Protein AF-A0A7S4PTJ4-F1 (afdb_monomer)

Organism: NCBI:txid311494

InterPro domains:
  IPR004045 Glutathione S-transferase, N-terminal [PF02798] (100-165)
  IPR004045 Glutathione S-transferase, N-terminal [PS50404] (88-171)
  IPR004046 Glutathione S-transferase, C-terminal [PF14497] (210-301)
  IPR010987 Glutathione S-transferase, C-terminal-like [PS50405] (174-306)
  IPR036249 Thioredoxin-like superfamily [SSF52833] (97-168)
  IPR036282 Glutathione S-transferase, C-terminal domain superfamily [SSF47616] (176-306)
  IPR040079 Glutathione transferase family [SFLDS00019] (98-290)
  IPR050213 Glutathione S-transferase superfamily [PTHR11571] (82-301)

pLDDT: mean 81.12, std 23.36, range [28.39, 98.75]

Foldseek 3Di:
DDDDDDDDDDDDDDDDDPDDPDPDDDDDDDDDDDDDDDDDDDDDLPDPPVVLVVVCVPPDAQPDDPDDDPLVVQDDAPAKEKQDEAQADPVRAGDQFCHLCVLVVLLCLLLVGDHYYRHDRVSSCCQQPNHVVVLASDHDHHDTWMDYPSDIDDDSLVNLLVSQVVSVQQAPDPPVLNVQLSVLLVLLVVLQVQQQCLLPVPPVPPDFSVVCVVVSVVSNVVCLVPVLLVSLVVQLVQCVVVPLDNTHDDRHSSLSSLLVSLLLCCQQPVPSSVVHPRVSSVVSNVVVCPDPSNVVCCPDPNNTHDNNRGSD

Sequence (312 aa):
MARRWRRGGPGEWWDGHEGADSHWGSPPLVETATVALEGAPAAQSLYPAAWIDSSAQRFGRGRAAKGQPGCRQVLRPGVWQLIYWPCWGRDGSISAGAGRAEYVRLMFEEAGVPYEEVEDAEFVRDFFWRRCDELQPAPVLAPPAVHKDGFVLSQTAAIVRYLARKFGMMPDGGVEAEARADQLVETVHEMVAEARLAYHPDHQHRRPYRDQREAAEPYIRAFERSRLPRLLGHFERLLAHAGEHFVGGSFSYADVQVFALLRVAESQFPRAYAALDIPLLRAFLNRTARRPRIAAYLASDRSRPFAGDSFM

Structure (mmCIF, N/CA/C/O backbone):
data_AF-A0A7S4PTJ4-F1
#
_entry.id   AF-A0A7S4PTJ4-F1
#
loop_
_atom_site.group_PDB
_atom_site.id
_atom_site.type_symbol
_atom_site.label_atom_id
_atom_site.label_alt_id
_atom_site.label_comp_id
_atom_site.label_asym_id
_atom_site.label_entity_id
_atom_site.label_seq_id
_atom_site.pdbx_PDB_ins_code
_atom_site.Cartn_x
_atom_site.Cartn_y
_atom_site.Cartn_z
_atom_site.occupancy
_atom_site.B_iso_or_equiv
_atom_site.auth_seq_id
_atom_site.auth_comp_id
_atom_site.auth_asym_id
_atom_site.auth_atom_id
_atom_site.pdbx_PDB_model_num
ATOM 1 N N . MET A 1 1 ? 37.669 -54.699 9.749 1.00 36.25 1 MET A N 1
ATOM 2 C CA . MET A 1 1 ? 37.726 -54.442 11.206 1.00 36.25 1 MET A CA 1
ATOM 3 C C . MET A 1 1 ? 37.012 -53.135 11.494 1.00 36.25 1 MET A C 1
ATOM 5 O O . MET A 1 1 ? 37.331 -52.131 10.877 1.00 36.25 1 MET A O 1
ATOM 9 N N . ALA A 1 2 ? 36.006 -53.179 12.363 1.00 37.19 2 ALA A N 1
ATOM 10 C CA . ALA A 1 2 ? 35.217 -52.024 12.775 1.00 37.19 2 ALA A CA 1
ATOM 11 C C . ALA A 1 2 ? 36.031 -51.020 13.608 1.00 37.19 2 ALA A C 1
ATOM 13 O O . ALA A 1 2 ? 36.920 -51.445 14.348 1.00 37.19 2 ALA A O 1
ATOM 14 N N . ARG A 1 3 ? 35.640 -49.734 13.517 1.00 28.75 3 ARG A N 1
ATOM 15 C CA . ARG A 1 3 ? 35.708 -48.612 14.494 1.00 28.75 3 ARG A CA 1
ATOM 16 C C . ARG A 1 3 ? 35.881 -47.304 13.697 1.00 28.75 3 ARG A C 1
ATOM 18 O O . ARG A 1 3 ? 36.691 -47.276 12.791 1.00 28.75 3 ARG A O 1
ATOM 25 N N . ARG A 1 4 ? 35.250 -46.163 13.969 1.00 28.39 4 ARG A N 1
ATOM 26 C CA . ARG A 1 4 ? 34.174 -45.714 14.868 1.00 28.39 4 ARG A CA 1
ATOM 27 C C . ARG A 1 4 ? 34.006 -44.230 14.490 1.00 28.39 4 ARG A C 1
ATOM 29 O O . ARG A 1 4 ? 34.980 -43.493 14.602 1.00 28.39 4 ARG A O 1
ATOM 36 N N . TRP A 1 5 ? 32.839 -43.785 14.027 1.00 30.97 5 TRP A N 1
ATOM 37 C CA . TRP A 1 5 ? 32.606 -42.355 13.778 1.00 30.97 5 TRP A CA 1
ATOM 38 C C . TRP A 1 5 ? 32.629 -41.598 15.116 1.00 30.97 5 TRP A C 1
ATOM 40 O O . TRP A 1 5 ? 31.905 -41.965 16.046 1.00 30.97 5 TRP A O 1
ATOM 50 N N . ARG A 1 6 ? 33.485 -40.576 15.244 1.00 32.28 6 ARG A N 1
ATOM 51 C CA . ARG A 1 6 ? 33.404 -39.597 16.340 1.00 32.28 6 ARG A CA 1
ATOM 52 C C . ARG A 1 6 ? 32.364 -38.544 15.955 1.00 32.28 6 ARG A C 1
ATOM 54 O O . ARG A 1 6 ? 32.409 -38.026 14.847 1.00 32.28 6 ARG A O 1
ATOM 61 N N . ARG A 1 7 ? 31.446 -38.225 16.874 1.00 36.22 7 ARG A N 1
ATOM 62 C CA . ARG A 1 7 ? 30.598 -37.027 16.782 1.00 36.22 7 ARG A CA 1
ATOM 63 C C . ARG A 1 7 ? 31.495 -35.797 16.953 1.00 36.22 7 ARG A C 1
ATOM 65 O O . ARG A 1 7 ? 31.973 -35.562 18.060 1.00 36.22 7 ARG A O 1
ATOM 72 N N . GLY A 1 8 ? 31.741 -35.068 15.867 1.00 34.22 8 GLY A N 1
ATOM 73 C CA . GLY A 1 8 ? 32.121 -33.654 15.906 1.00 34.22 8 GLY A CA 1
ATOM 74 C C . GLY A 1 8 ? 30.856 -32.801 16.035 1.00 34.22 8 GLY A C 1
ATOM 75 O O . GLY A 1 8 ? 29.803 -33.204 15.545 1.00 34.22 8 GLY A O 1
ATOM 76 N N . GLY A 1 9 ? 30.940 -31.704 16.787 1.00 35.97 9 GLY A N 1
ATOM 77 C CA . GLY A 1 9 ? 29.823 -30.818 17.124 1.00 35.97 9 GLY A CA 1
ATOM 78 C C . GLY A 1 9 ? 29.237 -30.042 15.933 1.00 35.97 9 GLY A C 1
ATOM 79 O O . GLY A 1 9 ? 29.674 -30.215 14.798 1.00 35.97 9 GLY A O 1
ATOM 80 N N . PRO A 1 10 ? 28.210 -29.211 16.179 1.00 35.78 10 PRO A N 1
ATOM 81 C CA . PRO A 1 10 ? 27.514 -28.484 15.130 1.00 35.78 10 PRO A CA 1
ATOM 82 C C . PRO A 1 10 ? 28.356 -27.307 14.632 1.00 35.78 10 PRO A C 1
ATOM 84 O O . PRO A 1 10 ? 28.733 -26.443 15.418 1.00 35.78 10 PRO A O 1
ATOM 87 N N . GLY A 1 11 ? 28.568 -27.256 13.318 1.00 41.78 11 GLY A N 1
ATOM 88 C CA . GLY A 1 11 ? 29.063 -26.069 12.627 1.00 41.78 11 GLY A CA 1
ATOM 89 C C . GLY A 1 11 ? 30.332 -26.325 11.835 1.00 41.78 11 GLY A C 1
ATOM 90 O O . GLY A 1 11 ? 31.407 -26.014 12.314 1.00 41.78 11 GLY A O 1
ATOM 91 N N . GLU A 1 12 ? 30.179 -26.862 10.626 1.00 28.58 12 GLU A N 1
ATOM 92 C CA . GLU A 1 12 ? 31.111 -26.675 9.509 1.00 28.58 12 GLU A CA 1
ATOM 93 C C . GLU A 1 12 ? 30.398 -27.156 8.235 1.00 28.58 12 GLU A C 1
ATOM 95 O O . GLU A 1 12 ? 30.336 -28.340 7.917 1.00 28.58 12 GLU A O 1
ATOM 100 N N . TRP A 1 13 ? 29.759 -26.213 7.549 1.00 29.41 13 TRP A N 1
ATOM 101 C CA . TRP A 1 13 ? 29.581 -26.267 6.101 1.00 29.41 13 TRP A CA 1
ATOM 102 C C . TRP A 1 13 ? 30.382 -25.089 5.545 1.00 29.41 13 TRP A C 1
ATOM 104 O O . TRP A 1 13 ? 30.557 -24.109 6.267 1.00 29.41 13 TRP A O 1
ATOM 114 N N . TRP A 1 14 ? 30.801 -25.202 4.285 1.00 31.02 14 TRP A N 1
ATOM 115 C CA . TRP A 1 14 ? 31.571 -24.251 3.465 1.00 31.02 14 TRP A CA 1
ATOM 116 C C . TRP A 1 14 ? 33.060 -24.584 3.310 1.00 31.02 14 TRP A C 1
ATOM 118 O O . TRP A 1 14 ? 33.931 -24.020 3.964 1.00 31.02 14 TRP A O 1
ATOM 128 N N . ASP A 1 15 ? 33.322 -25.456 2.333 1.00 31.66 15 ASP A N 1
ATOM 129 C CA . ASP A 1 15 ? 34.555 -25.435 1.552 1.00 31.66 15 ASP A CA 1
ATOM 130 C C . ASP A 1 15 ? 34.532 -24.235 0.590 1.00 31.66 15 ASP A C 1
ATOM 132 O O . ASP A 1 15 ? 33.612 -24.079 -0.214 1.00 31.66 15 ASP A O 1
ATOM 136 N N . GLY A 1 16 ? 35.585 -23.423 0.676 1.00 32.28 16 GLY A N 1
ATOM 137 C CA . GLY A 1 16 ? 36.323 -22.912 -0.479 1.00 32.28 16 GLY A CA 1
ATOM 138 C C . GLY A 1 16 ? 35.636 -21.917 -1.411 1.00 32.28 16 GLY A C 1
ATOM 139 O O . GLY A 1 16 ? 35.171 -22.296 -2.476 1.00 32.28 16 GLY A O 1
ATOM 140 N N . HIS A 1 17 ? 35.763 -20.626 -1.099 1.00 30.84 17 HIS A N 1
ATOM 141 C CA . HIS A 1 17 ? 36.194 -19.616 -2.072 1.00 30.84 17 HIS A CA 1
ATOM 142 C C . HIS A 1 17 ? 36.921 -18.490 -1.318 1.00 30.84 17 HIS A C 1
ATOM 144 O O . HIS A 1 17 ? 36.303 -17.676 -0.637 1.00 30.84 17 HIS A O 1
ATOM 150 N N . GLU A 1 18 ? 38.252 -18.482 -1.406 1.00 34.72 18 GLU A N 1
ATOM 151 C CA . GLU A 1 18 ? 39.100 -17.383 -0.941 1.00 34.72 18 GLU A CA 1
ATOM 152 C C . GLU A 1 18 ? 38.857 -16.135 -1.802 1.00 34.72 18 GLU A C 1
ATOM 154 O O . GLU A 1 18 ? 38.889 -16.208 -3.032 1.00 34.72 18 GLU A O 1
ATOM 159 N N . GLY A 1 19 ? 38.652 -14.987 -1.149 1.00 38.25 19 GLY A N 1
ATOM 160 C CA . GLY A 1 19 ? 38.689 -13.671 -1.792 1.00 38.25 19 GLY A CA 1
ATOM 161 C C . GLY A 1 19 ? 37.406 -12.848 -1.690 1.00 38.25 19 GLY A C 1
ATOM 162 O O . GLY A 1 19 ? 36.805 -12.526 -2.709 1.00 38.25 19 GLY A O 1
ATOM 163 N N . ALA A 1 20 ? 37.015 -12.450 -0.477 1.00 32.03 20 ALA A N 1
ATOM 164 C CA . ALA A 1 20 ? 36.235 -11.231 -0.254 1.00 32.03 20 ALA A CA 1
ATOM 165 C C . ALA A 1 20 ? 36.374 -10.790 1.211 1.00 32.03 20 ALA A C 1
ATOM 167 O O . ALA A 1 20 ? 35.879 -11.458 2.116 1.00 32.03 20 ALA A O 1
ATOM 168 N N . ASP A 1 21 ? 37.034 -9.655 1.440 1.00 33.38 21 ASP A N 1
ATOM 169 C CA . ASP A 1 21 ? 37.063 -8.984 2.737 1.00 33.38 21 ASP A CA 1
ATOM 170 C C . ASP A 1 21 ? 35.640 -8.557 3.135 1.00 33.38 21 ASP A C 1
ATOM 172 O O . ASP A 1 21 ? 35.118 -7.537 2.682 1.00 33.38 21 ASP A O 1
ATOM 176 N N . SER A 1 22 ? 34.977 -9.334 3.992 1.00 37.16 22 SER A N 1
ATOM 177 C CA . SER A 1 22 ? 33.688 -8.952 4.569 1.00 37.16 22 SER A CA 1
ATOM 178 C C . SER A 1 22 ? 33.904 -7.960 5.718 1.00 37.16 22 SER A C 1
ATOM 180 O O . SER A 1 22 ? 34.312 -8.342 6.813 1.00 37.16 22 SER A O 1
ATOM 182 N N . HIS A 1 23 ? 33.605 -6.680 5.493 1.00 33.44 23 HIS A N 1
ATOM 183 C CA . HIS A 1 23 ? 33.717 -5.585 6.474 1.00 33.44 23 HIS A CA 1
ATOM 184 C C . HIS A 1 23 ? 32.621 -5.566 7.565 1.00 33.44 23 HIS A C 1
ATOM 186 O O . HIS A 1 23 ? 32.288 -4.507 8.091 1.00 33.44 23 HIS A O 1
ATOM 192 N N . TRP A 1 24 ? 32.055 -6.715 7.942 1.00 29.55 24 TRP A N 1
ATOM 193 C CA . TRP A 1 24 ? 30.958 -6.785 8.917 1.00 29.55 24 TRP A CA 1
ATOM 194 C C . TRP A 1 24 ? 31.330 -7.635 10.134 1.00 29.55 24 TRP A C 1
ATOM 196 O O . TRP A 1 24 ? 30.781 -8.709 10.362 1.00 29.55 24 TRP A O 1
ATOM 206 N N . GLY A 1 25 ? 32.268 -7.137 10.940 1.00 31.61 25 GLY A N 1
ATOM 207 C CA . GLY A 1 25 ? 32.458 -7.625 12.305 1.00 31.61 25 GLY A CA 1
ATOM 208 C C . GLY A 1 25 ? 31.365 -7.055 13.211 1.00 31.61 25 GLY A C 1
ATOM 209 O O . GLY A 1 25 ? 31.316 -5.847 13.427 1.00 31.61 25 GLY A O 1
ATOM 210 N N . SER A 1 26 ? 30.479 -7.905 13.732 1.00 33.41 26 SER A N 1
ATOM 211 C CA . SER A 1 26 ? 29.524 -7.502 14.774 1.00 33.41 26 SER A CA 1
ATOM 212 C C . SER A 1 26 ? 30.234 -7.444 16.136 1.00 33.41 26 SER A C 1
ATOM 214 O O . SER A 1 26 ? 30.964 -8.385 16.456 1.00 33.41 26 SER A O 1
ATOM 216 N N . PRO A 1 27 ? 30.046 -6.397 16.961 1.00 35.81 27 PRO A N 1
ATOM 217 C CA . PRO A 1 27 ? 30.518 -6.415 18.343 1.00 35.81 27 PRO A CA 1
ATOM 218 C C . PRO A 1 27 ? 29.699 -7.409 19.195 1.00 35.81 27 PRO A C 1
ATOM 220 O O . PRO A 1 27 ? 28.564 -7.735 18.833 1.00 35.81 27 PRO A O 1
ATOM 223 N N . PRO A 1 28 ? 30.251 -7.914 20.317 1.00 37.09 28 PRO A N 1
ATOM 224 C CA . PRO A 1 28 ? 29.602 -8.940 21.127 1.00 37.09 28 PRO A CA 1
ATOM 225 C C . PRO A 1 28 ? 28.325 -8.422 21.802 1.00 37.09 28 PRO A C 1
ATOM 227 O O . PRO A 1 28 ? 28.257 -7.280 22.260 1.00 37.09 28 PRO A O 1
ATOM 230 N N . LEU A 1 29 ? 27.316 -9.294 21.870 1.00 35.69 29 LEU A N 1
ATOM 231 C CA . LEU A 1 29 ? 26.033 -9.041 22.522 1.00 35.69 29 LEU A CA 1
ATOM 232 C C . LEU A 1 29 ? 26.224 -8.882 24.036 1.00 35.69 29 LEU A C 1
ATOM 234 O O . LEU A 1 29 ? 26.815 -9.743 24.685 1.00 35.69 29 LEU A O 1
ATOM 238 N N . VAL A 1 30 ? 25.688 -7.797 24.595 1.00 39.00 30 VAL A N 1
ATOM 239 C CA . VAL A 1 30 ? 25.536 -7.620 26.044 1.00 39.00 30 VAL A CA 1
ATOM 240 C C . VAL A 1 30 ? 24.156 -8.148 26.435 1.00 39.00 30 VAL A C 1
ATOM 242 O O . VAL A 1 30 ? 23.149 -7.726 25.864 1.00 39.00 30 VAL A O 1
ATOM 245 N N . GLU A 1 31 ? 24.107 -9.078 27.391 1.00 38.69 31 GLU A N 1
ATOM 246 C CA . GLU A 1 31 ? 22.861 -9.573 27.987 1.00 38.69 31 GLU A CA 1
ATOM 247 C C . GLU A 1 31 ? 22.060 -8.416 28.595 1.00 38.69 31 GLU A C 1
ATOM 249 O O . GLU A 1 31 ? 22.563 -7.661 29.429 1.00 38.69 31 GLU A O 1
ATOM 254 N N . THR A 1 32 ? 20.793 -8.288 28.200 1.00 36.72 32 THR A N 1
ATOM 255 C CA . THR A 1 32 ? 19.837 -7.400 28.868 1.00 36.72 32 THR A CA 1
ATOM 256 C C . THR A 1 32 ? 18.798 -8.238 29.600 1.00 36.72 32 THR A C 1
ATOM 258 O O . THR A 1 32 ? 18.253 -9.200 29.063 1.00 36.72 32 THR A O 1
ATOM 261 N N . ALA A 1 33 ? 18.585 -7.889 30.868 1.00 35.00 33 ALA A N 1
ATOM 262 C CA . ALA A 1 33 ? 17.685 -8.576 31.778 1.00 35.00 33 ALA A CA 1
ATOM 263 C C . ALA A 1 33 ? 16.211 -8.371 31.396 1.00 35.00 33 ALA A C 1
ATOM 265 O O . ALA A 1 33 ? 15.789 -7.284 30.999 1.00 35.00 33 ALA A O 1
ATOM 266 N N . THR A 1 34 ? 15.425 -9.427 31.579 1.00 36.62 34 THR A N 1
ATOM 267 C CA . THR A 1 34 ? 13.974 -9.465 31.401 1.00 36.62 34 THR A CA 1
ATOM 268 C C . THR A 1 34 ? 13.274 -8.654 32.493 1.00 36.62 34 THR A C 1
ATOM 270 O O . THR A 1 34 ? 13.515 -8.879 33.678 1.00 36.62 34 THR A O 1
ATOM 273 N N . VAL A 1 35 ? 12.353 -7.762 32.117 1.00 34.00 35 VAL A N 1
ATOM 274 C CA . VAL A 1 35 ? 11.404 -7.134 33.052 1.00 34.00 35 VAL A CA 1
ATOM 275 C C . VAL A 1 35 ? 9.986 -7.526 32.644 1.00 34.00 35 VAL A C 1
ATOM 277 O O . VAL A 1 35 ? 9.585 -7.335 31.498 1.00 34.00 35 VAL A O 1
ATOM 280 N N . ALA A 1 36 ? 9.249 -8.110 33.590 1.00 33.38 36 ALA A N 1
ATOM 281 C CA . ALA A 1 36 ? 7.837 -8.445 33.454 1.00 33.38 36 ALA A CA 1
ATOM 282 C C . ALA A 1 36 ? 6.973 -7.171 33.467 1.00 33.38 36 ALA A C 1
ATOM 284 O O . ALA A 1 36 ? 7.230 -6.251 34.243 1.00 33.38 36 ALA A O 1
ATOM 285 N N . LEU A 1 37 ? 5.951 -7.126 32.612 1.00 35.06 37 LEU A N 1
ATOM 286 C CA . LEU A 1 37 ? 5.012 -6.009 32.504 1.00 35.06 37 LEU A CA 1
ATOM 287 C C . LEU A 1 37 ? 3.735 -6.312 33.294 1.00 35.06 37 LEU A C 1
ATOM 289 O O . LEU A 1 37 ? 3.010 -7.245 32.955 1.00 35.06 37 LEU A O 1
ATOM 293 N N . GLU A 1 38 ? 3.420 -5.473 34.280 1.00 33.66 38 GLU A N 1
ATOM 294 C CA . GLU A 1 38 ? 2.082 -5.372 34.870 1.00 33.66 38 GLU A CA 1
ATOM 295 C C . GLU A 1 38 ? 1.551 -3.935 34.769 1.00 33.66 38 GLU A C 1
ATOM 297 O O . GLU A 1 38 ? 2.262 -2.976 35.063 1.00 33.66 38 GLU A O 1
ATOM 302 N N . GLY A 1 39 ? 0.268 -3.820 34.398 1.00 36.16 39 GLY A N 1
ATOM 303 C CA . GLY A 1 39 ? -0.576 -2.636 34.592 1.00 36.16 39 GLY A CA 1
ATOM 304 C C . GLY A 1 39 ? -0.478 -1.561 33.505 1.00 36.16 39 GLY A C 1
ATOM 305 O O . GLY A 1 39 ? 0.470 -0.787 33.470 1.00 36.16 39 GLY A O 1
ATOM 306 N N . ALA A 1 40 ? -1.500 -1.447 32.652 1.00 37.81 40 ALA A N 1
ATOM 307 C CA . ALA A 1 40 ? -1.634 -0.336 31.706 1.00 37.81 40 ALA A CA 1
ATOM 308 C C . ALA A 1 40 ? -2.316 0.879 32.374 1.00 37.81 40 ALA A C 1
ATOM 310 O O . ALA A 1 40 ? -3.486 0.764 32.753 1.00 37.81 40 ALA A O 1
ATOM 311 N N . PRO A 1 41 ? -1.661 2.053 32.489 1.00 40.41 41 PRO A N 1
ATOM 312 C CA . PRO A 1 41 ? -2.326 3.301 32.836 1.00 40.41 41 PRO A CA 1
ATOM 313 C C . PRO A 1 41 ? -2.769 4.069 31.578 1.00 40.41 41 PRO A C 1
ATOM 315 O O . PRO A 1 41 ? -2.301 3.823 30.466 1.00 40.41 41 PRO A O 1
ATOM 318 N N . ALA A 1 42 ? -3.692 5.019 31.769 1.00 41.72 42 ALA A N 1
ATOM 319 C CA . ALA A 1 42 ? -4.175 5.946 30.744 1.00 41.72 42 ALA A CA 1
ATOM 320 C C . ALA A 1 42 ? -3.022 6.608 29.967 1.00 41.72 42 ALA A C 1
ATOM 322 O O . ALA A 1 42 ? -1.986 6.896 30.560 1.00 41.72 42 ALA A O 1
ATOM 323 N N . ALA A 1 43 ? -3.241 6.847 28.665 1.00 46.28 43 ALA A N 1
ATOM 324 C CA . ALA A 1 43 ? -2.265 7.264 27.651 1.00 46.28 43 ALA A CA 1
ATOM 325 C C . ALA A 1 43 ? -1.242 8.311 28.137 1.00 46.28 43 ALA A C 1
ATOM 327 O O . ALA A 1 43 ? -1.391 9.514 27.927 1.00 46.28 43 ALA A O 1
ATOM 328 N N . GLN A 1 44 ? -0.171 7.834 28.768 1.00 48.06 44 GLN A N 1
ATOM 329 C CA . GLN A 1 44 ? 1.061 8.584 28.928 1.00 48.06 44 GLN A CA 1
ATOM 330 C C . GLN A 1 44 ? 1.745 8.609 27.564 1.00 48.06 44 GLN A C 1
ATOM 332 O O . GLN A 1 44 ? 1.738 7.611 26.841 1.00 48.06 44 GLN A O 1
ATOM 337 N N . SER A 1 45 ? 2.304 9.763 27.198 1.00 51.38 45 SER A N 1
ATOM 338 C CA . SER A 1 45 ? 3.140 9.885 26.004 1.00 51.38 45 SER A CA 1
ATOM 339 C C . SER A 1 45 ? 4.165 8.747 25.996 1.00 51.38 45 SER A C 1
ATOM 341 O O . SER A 1 45 ? 4.991 8.662 26.902 1.00 51.38 45 SER A O 1
ATOM 343 N N . LEU A 1 46 ? 4.113 7.882 24.974 1.00 63.94 46 LEU A N 1
ATOM 344 C CA . LEU A 1 46 ? 5.074 6.784 24.772 1.00 63.94 46 LEU A CA 1
ATOM 345 C C . LEU A 1 46 ? 6.506 7.299 24.544 1.00 63.94 46 LEU A C 1
ATOM 347 O O . LEU A 1 46 ? 7.460 6.525 24.556 1.00 63.94 46 LEU A O 1
ATOM 351 N N . TYR A 1 47 ? 6.651 8.611 24.348 1.00 60.53 47 TYR A N 1
ATOM 352 C CA . TYR A 1 47 ? 7.914 9.308 24.190 1.00 60.53 47 TYR A CA 1
ATOM 353 C C . TYR A 1 47 ? 8.212 10.166 25.428 1.00 60.53 47 TYR A C 1
ATOM 355 O O . TYR A 1 47 ? 7.307 10.846 25.929 1.00 60.53 47 TYR A O 1
ATOM 363 N N . PRO A 1 48 ? 9.470 10.200 25.910 1.00 60.00 48 PRO A N 1
ATOM 364 C CA . PRO A 1 48 ? 9.867 11.073 27.009 1.00 60.00 48 PRO A CA 1
ATOM 365 C C . PRO A 1 48 ? 9.542 12.540 26.700 1.00 60.00 48 PRO A C 1
ATOM 367 O O . PRO A 1 48 ? 9.853 13.023 25.611 1.00 60.00 48 PRO A O 1
ATOM 370 N N . ALA A 1 49 ? 8.998 13.283 27.671 1.00 53.19 49 ALA A N 1
ATOM 371 C CA . ALA A 1 49 ? 8.647 14.703 27.511 1.00 53.19 49 ALA A CA 1
ATOM 372 C C . ALA A 1 49 ? 9.819 15.577 26.999 1.00 53.19 49 ALA A C 1
ATOM 374 O O . ALA A 1 49 ? 9.607 16.547 26.276 1.00 53.19 49 ALA A O 1
ATOM 375 N N . ALA A 1 50 ? 11.064 15.192 27.305 1.00 49.22 50 ALA A N 1
ATOM 376 C CA . ALA A 1 50 ? 12.283 15.875 26.864 1.00 49.22 50 ALA A CA 1
ATOM 377 C C . ALA A 1 50 ? 12.549 15.804 25.341 1.00 49.22 50 ALA A C 1
ATOM 379 O O . ALA A 1 50 ? 13.328 16.600 24.806 1.00 49.22 50 ALA A O 1
ATOM 380 N N . TRP A 1 51 ? 11.922 14.867 24.623 1.00 45.59 51 TRP A N 1
ATOM 381 C CA . TRP A 1 51 ? 12.111 14.695 23.177 1.00 45.59 51 TRP A CA 1
ATOM 382 C C . TRP A 1 51 ? 11.337 15.747 22.361 1.00 45.59 51 TRP A C 1
ATOM 384 O O . TRP A 1 51 ? 11.819 16.224 21.331 1.00 45.59 51 TRP A O 1
ATOM 394 N N . ILE A 1 52 ? 10.173 16.169 22.867 1.00 50.53 52 ILE A N 1
ATOM 395 C CA . ILE A 1 52 ? 9.314 17.180 22.231 1.00 50.53 52 ILE A CA 1
ATOM 396 C C . ILE A 1 52 ? 9.976 18.569 22.294 1.00 50.53 52 ILE A C 1
ATOM 398 O O . ILE A 1 52 ? 9.953 19.309 21.315 1.00 50.53 52 ILE A O 1
ATOM 402 N N . ASP A 1 53 ? 10.632 18.910 23.409 1.00 46.31 53 ASP A N 1
ATOM 403 C CA . ASP A 1 53 ? 11.206 20.251 23.615 1.00 46.31 53 ASP A CA 1
ATOM 404 C C . ASP A 1 53 ? 12.587 20.437 22.943 1.00 46.31 53 ASP A C 1
ATOM 406 O O . ASP A 1 53 ? 12.915 21.508 22.431 1.00 46.31 53 ASP A O 1
ATOM 410 N N . SER A 1 54 ? 13.404 19.379 22.866 1.00 43.31 54 SER A N 1
ATOM 411 C CA . SER A 1 54 ? 14.772 19.469 22.322 1.00 43.31 54 SER A CA 1
ATOM 412 C C . SER A 1 54 ? 14.857 19.384 20.791 1.00 43.31 54 SER A C 1
ATOM 414 O O . SER A 1 54 ? 15.749 19.988 20.189 1.00 43.31 54 SER A O 1
ATOM 416 N N . SER A 1 55 ? 13.929 18.684 20.132 1.00 46.19 55 SER A N 1
ATOM 417 C CA . SER A 1 55 ? 13.884 18.581 18.664 1.00 46.19 55 SER A CA 1
ATOM 418 C C . SER A 1 55 ? 13.419 19.891 18.009 1.00 46.19 55 SER A C 1
ATOM 420 O O . SER A 1 55 ? 14.043 20.349 17.047 1.00 46.19 55 SER A O 1
ATOM 422 N N . ALA A 1 56 ? 12.440 20.568 18.622 1.00 44.38 56 ALA A N 1
ATOM 423 C CA . ALA A 1 56 ? 11.935 21.887 18.224 1.00 44.38 56 ALA A CA 1
ATOM 424 C C . ALA A 1 56 ? 12.988 23.017 18.295 1.00 44.38 56 ALA A C 1
ATOM 426 O O . ALA A 1 56 ? 12.818 24.078 17.686 1.00 44.38 56 ALA A O 1
ATOM 427 N N . GLN A 1 57 ? 14.078 22.817 19.045 1.00 42.00 57 GLN A N 1
ATOM 428 C CA . GLN A 1 57 ? 15.187 23.772 19.155 1.00 42.00 57 GLN A CA 1
ATOM 429 C C . GLN A 1 57 ? 16.318 23.500 18.148 1.00 42.00 57 GLN A C 1
ATOM 431 O O . GLN A 1 57 ? 17.072 24.416 17.823 1.00 42.00 57 GLN A O 1
ATOM 436 N N . ARG A 1 58 ? 16.443 22.266 17.633 1.00 44.53 58 ARG A N 1
ATOM 437 C CA . ARG A 1 58 ? 17.588 21.830 16.809 1.00 44.53 58 ARG A CA 1
ATOM 438 C C . ARG A 1 58 ? 17.336 21.920 15.304 1.00 44.53 58 ARG A C 1
ATOM 440 O O . ARG A 1 58 ? 18.266 22.198 14.552 1.00 44.53 58 ARG A O 1
ATOM 447 N N . PHE A 1 59 ? 16.089 21.750 14.874 1.00 45.25 59 PHE A N 1
ATOM 448 C CA . PHE A 1 59 ? 15.654 21.987 13.498 1.00 45.25 59 PHE A CA 1
ATOM 449 C C . PHE A 1 59 ? 14.859 23.291 13.496 1.00 45.25 59 PHE A C 1
ATOM 451 O O . PHE A 1 59 ? 13.717 23.330 13.933 1.00 45.25 59 PHE A O 1
ATOM 458 N N . GLY A 1 60 ? 15.532 24.394 13.151 1.00 41.38 60 GLY A N 1
ATOM 459 C CA . GLY A 1 60 ? 15.072 25.754 13.436 1.00 41.38 60 GLY A CA 1
ATOM 460 C C . GLY A 1 60 ? 13.593 25.996 13.128 1.00 41.38 60 GLY A C 1
ATOM 461 O O . GLY A 1 60 ? 13.122 25.646 12.050 1.00 41.38 60 GLY A O 1
ATOM 462 N N . ARG A 1 61 ? 12.887 26.647 14.068 1.00 46.09 61 ARG A N 1
ATOM 463 C CA . ARG A 1 61 ? 11.487 27.071 13.916 1.00 46.09 61 ARG A CA 1
ATOM 464 C C . ARG A 1 61 ? 11.285 27.689 12.535 1.00 46.0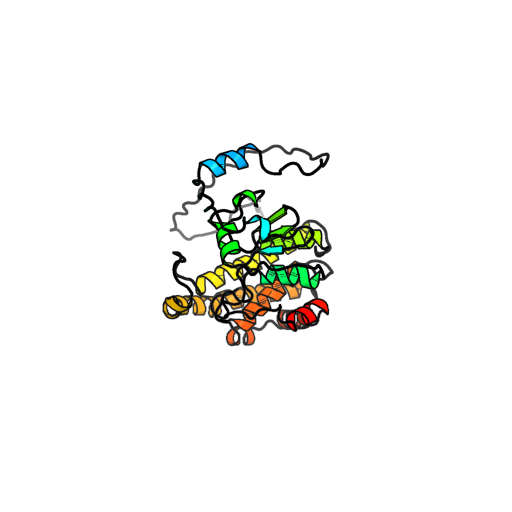9 61 ARG A C 1
ATOM 466 O O . ARG A 1 61 ? 11.684 28.834 12.294 1.00 46.09 61 ARG A O 1
ATOM 473 N N . GLY A 1 62 ? 10.625 26.967 11.635 1.00 44.97 62 GLY A N 1
ATOM 474 C CA . GLY A 1 62 ? 10.038 27.584 10.462 1.00 44.97 62 GLY A CA 1
ATOM 475 C C . GLY A 1 62 ? 9.020 28.593 10.974 1.00 44.97 62 GLY A C 1
ATOM 476 O O . GLY A 1 62 ? 7.955 28.200 11.434 1.00 44.97 62 GLY A O 1
ATOM 477 N N . ARG A 1 63 ? 9.367 29.888 10.981 1.00 43.00 63 ARG A N 1
ATOM 478 C CA . ARG A 1 63 ? 8.457 30.957 11.416 1.00 43.00 63 ARG A CA 1
ATOM 479 C C . ARG A 1 63 ? 7.118 30.755 10.709 1.00 43.00 63 ARG A C 1
ATOM 481 O O . ARG A 1 63 ? 7.062 30.855 9.483 1.00 43.00 63 ARG A O 1
ATOM 488 N N . ALA A 1 64 ? 6.067 30.463 11.476 1.00 43.28 64 ALA A N 1
ATOM 489 C CA . ALA A 1 64 ? 4.703 30.499 10.979 1.00 43.28 64 ALA A CA 1
ATOM 490 C C . ALA A 1 64 ? 4.488 31.888 10.362 1.00 43.28 64 ALA A C 1
ATOM 492 O O . ALA A 1 64 ? 4.618 32.911 11.042 1.00 43.28 64 ALA A O 1
ATOM 493 N N . ALA A 1 65 ? 4.263 31.937 9.050 1.00 41.03 65 ALA A N 1
ATOM 494 C CA . ALA A 1 65 ? 3.936 33.181 8.380 1.00 41.03 65 ALA A CA 1
ATOM 495 C C . ALA A 1 65 ? 2.552 33.610 8.882 1.00 41.03 65 ALA A C 1
ATOM 497 O O . ALA A 1 65 ? 1.589 32.851 8.782 1.00 41.03 65 ALA A O 1
ATOM 498 N N . LYS A 1 66 ? 2.459 34.804 9.477 1.00 34.91 66 LYS A N 1
ATOM 499 C CA . LYS A 1 66 ? 1.180 35.377 9.913 1.00 34.91 66 LYS A CA 1
ATOM 500 C C . LYS A 1 66 ? 0.224 35.431 8.712 1.00 34.91 66 LYS A C 1
ATOM 502 O O . LYS A 1 66 ? 0.546 36.089 7.730 1.00 34.91 66 LYS A O 1
ATOM 507 N N . GLY A 1 67 ? -0.935 34.774 8.815 1.00 41.81 67 GLY A N 1
ATOM 508 C CA . GLY A 1 67 ? -2.052 34.932 7.872 1.00 41.81 67 GLY A CA 1
ATOM 509 C C . GLY A 1 67 ? -2.480 33.696 7.070 1.00 41.81 67 GLY A C 1
ATOM 510 O O . GLY A 1 67 ? -3.453 33.802 6.332 1.00 41.81 67 GLY A O 1
ATOM 511 N N . GLN A 1 68 ? -1.823 32.539 7.202 1.00 50.50 68 GLN A N 1
ATOM 512 C CA . GLN A 1 68 ? -2.330 31.274 6.640 1.00 50.50 68 GLN A CA 1
ATOM 513 C C . GLN A 1 68 ? -3.219 30.545 7.666 1.00 50.50 68 GLN A C 1
ATOM 515 O O . GLN A 1 68 ? -2.943 30.660 8.866 1.00 50.50 68 GLN A O 1
ATOM 520 N N . PRO A 1 69 ? -4.276 29.819 7.241 1.00 53.44 69 PRO A N 1
ATOM 521 C CA . PRO A 1 69 ? -5.037 28.961 8.146 1.00 53.44 69 PRO A CA 1
ATOM 522 C C . PRO A 1 69 ? -4.055 28.027 8.856 1.00 53.44 69 PRO A C 1
ATOM 524 O O . PRO A 1 69 ? -3.216 27.392 8.218 1.00 53.44 69 PRO A O 1
ATOM 527 N N . GLY A 1 70 ? -4.077 28.018 10.190 1.00 63.34 70 GLY A N 1
ATOM 528 C CA . GLY A 1 70 ? -3.141 27.194 10.955 1.00 63.34 70 GLY A CA 1
ATOM 529 C C . GLY A 1 70 ? -3.324 25.724 10.583 1.00 63.34 70 GLY A C 1
ATOM 530 O O . GLY A 1 70 ? -4.463 25.306 10.378 1.00 63.34 70 GLY A O 1
ATOM 531 N N . CYS A 1 71 ? -2.242 24.934 10.544 1.00 70.00 71 CYS A N 1
ATOM 532 C CA . CYS A 1 71 ? -2.282 23.513 10.166 1.00 70.00 71 CYS A CA 1
ATOM 533 C C . CYS A 1 71 ? -3.422 22.736 10.872 1.00 70.00 71 CYS A C 1
ATOM 535 O O . CYS A 1 71 ? -4.010 21.819 10.307 1.00 70.00 71 CYS A O 1
ATOM 537 N N . ARG A 1 72 ? -3.796 23.143 12.096 1.00 71.06 72 ARG A N 1
ATOM 538 C CA . ARG A 1 72 ? -4.918 22.580 12.871 1.00 71.06 72 ARG A CA 1
ATOM 539 C C . ARG A 1 72 ? -6.279 22.625 12.176 1.00 71.06 72 ARG A C 1
ATOM 541 O O . ARG A 1 72 ? -7.096 21.761 12.447 1.00 71.06 72 ARG A O 1
ATOM 548 N N . GLN A 1 73 ? -6.548 23.618 11.332 1.00 76.38 73 GLN A N 1
ATOM 549 C CA . GLN A 1 73 ? -7.870 23.802 10.719 1.00 76.38 73 GLN A CA 1
ATOM 550 C C . GLN A 1 73 ? -8.165 22.783 9.608 1.00 76.38 73 GLN A C 1
ATOM 552 O O . GLN A 1 73 ? -9.322 22.624 9.232 1.00 76.38 73 GLN A O 1
ATOM 557 N N . VAL A 1 74 ? -7.140 22.089 9.099 1.00 84.19 74 VAL A N 1
ATOM 558 C CA . VAL A 1 74 ? -7.280 21.075 8.041 1.00 84.19 74 VAL A CA 1
ATOM 559 C C . VAL A 1 74 ? -7.696 19.713 8.610 1.00 84.19 74 VAL A C 1
ATOM 561 O O . VAL A 1 74 ? -8.403 18.946 7.955 1.00 84.19 74 VAL A O 1
ATOM 564 N N . LEU A 1 75 ? -7.287 19.401 9.843 1.00 89.69 75 LEU A N 1
ATOM 565 C CA . LEU A 1 75 ? -7.636 18.145 10.503 1.00 89.69 75 LEU A CA 1
ATOM 566 C C . LEU A 1 75 ? -9.000 18.258 11.200 1.00 89.69 75 LEU A C 1
ATOM 568 O O . LEU A 1 75 ? -9.278 19.233 11.896 1.00 89.69 75 LEU A O 1
ATOM 572 N N . ARG A 1 76 ? -9.858 17.250 11.015 1.00 89.94 76 ARG A N 1
ATOM 573 C CA . ARG A 1 76 ? -11.224 17.202 11.544 1.00 89.94 76 ARG A CA 1
ATOM 574 C C . ARG A 1 76 ? -11.300 16.258 12.751 1.00 89.94 76 ARG A C 1
ATOM 576 O O . ARG A 1 76 ? -10.799 15.138 12.673 1.00 89.94 76 ARG A O 1
ATOM 583 N N . PRO A 1 77 ? -11.921 16.679 13.868 1.00 89.94 77 PRO A N 1
ATOM 584 C CA . PRO A 1 77 ? -12.074 15.829 15.045 1.00 89.94 77 PRO A CA 1
ATOM 585 C C . PRO A 1 77 ? -13.090 14.701 14.808 1.00 89.94 77 PRO A C 1
ATOM 587 O O . PRO A 1 77 ? -14.044 14.856 14.046 1.00 89.94 77 PRO A O 1
ATOM 590 N N . GLY A 1 78 ? -12.906 13.572 15.492 1.00 92.19 78 GLY A N 1
ATOM 591 C CA . GLY A 1 78 ? -13.830 12.435 15.531 1.00 92.19 78 GLY A CA 1
ATOM 592 C C . GLY A 1 78 ? -13.777 11.488 14.328 1.00 92.19 78 GLY A C 1
ATOM 593 O O . GLY A 1 78 ? -14.366 10.404 14.383 1.00 92.19 78 GLY A O 1
ATOM 594 N N . VAL A 1 79 ? -13.047 11.836 13.264 1.00 94.94 79 VAL A N 1
ATOM 595 C CA . VAL A 1 79 ? -12.977 11.063 12.014 1.00 94.94 79 VAL A CA 1
ATOM 596 C C . VAL A 1 79 ? -11.561 10.556 11.753 1.00 94.94 79 VAL A C 1
ATOM 598 O O . VAL A 1 79 ? -10.578 11.190 12.132 1.00 94.94 79 VAL A O 1
ATOM 601 N N . TRP A 1 80 ? -11.444 9.390 11.113 1.00 98.00 80 TRP A N 1
ATOM 602 C CA . TRP A 1 80 ? -10.157 8.949 10.579 1.00 98.00 80 TRP A CA 1
ATOM 603 C C . TRP A 1 80 ? -9.781 9.805 9.378 1.00 98.00 80 TRP A C 1
ATOM 605 O O . TRP A 1 80 ? -10.609 10.027 8.498 1.00 98.00 80 TRP A O 1
ATOM 615 N N . GLN A 1 81 ? -8.527 10.243 9.321 1.00 97.12 81 GLN A N 1
ATOM 616 C CA . GLN A 1 81 ? -8.002 11.012 8.202 1.00 97.12 81 GLN A CA 1
ATOM 617 C C . GLN A 1 81 ? -6.731 10.368 7.657 1.00 97.12 81 GLN A C 1
ATOM 619 O O . GLN A 1 81 ? -5.801 10.080 8.410 1.00 97.12 81 GLN A O 1
ATOM 624 N N . LEU A 1 82 ? -6.682 10.157 6.346 1.00 97.19 82 LEU A N 1
ATOM 625 C CA . LEU A 1 82 ? -5.506 9.712 5.612 1.00 97.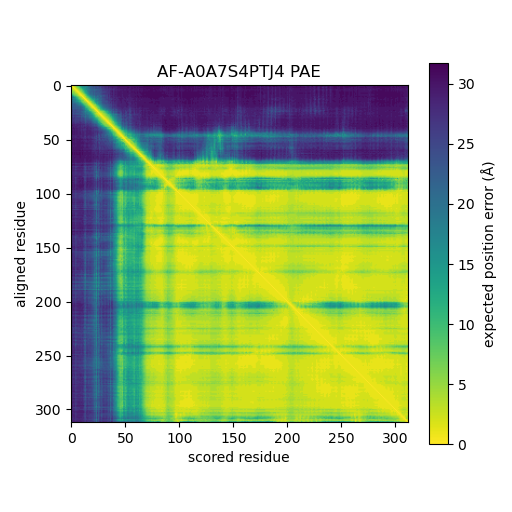19 82 LEU A CA 1
ATOM 626 C C . LEU A 1 82 ? -4.812 10.931 5.001 1.00 97.19 82 LEU A C 1
ATOM 628 O O . LEU A 1 82 ? -5.371 11.644 4.167 1.00 97.19 82 LEU A O 1
ATOM 632 N N . ILE A 1 83 ? -3.577 11.164 5.430 1.00 96.00 83 ILE A N 1
ATOM 633 C CA . ILE A 1 83 ? -2.724 12.250 4.959 1.00 96.00 83 ILE A CA 1
ATOM 634 C C . ILE A 1 83 ? -1.776 11.663 3.913 1.00 96.00 83 ILE A C 1
ATOM 636 O O . ILE A 1 83 ? -0.809 10.966 4.240 1.00 96.00 83 ILE A O 1
ATOM 640 N N . TYR A 1 84 ? -2.073 11.917 2.641 1.00 94.88 84 TYR A N 1
ATOM 641 C CA . TYR A 1 84 ? -1.279 11.478 1.497 1.00 94.88 84 TYR A CA 1
ATOM 642 C C . TYR A 1 84 ? -1.385 12.481 0.350 1.00 94.88 84 TYR A C 1
ATOM 644 O O . TYR A 1 84 ? -2.231 13.366 0.367 1.00 94.88 84 TYR A O 1
ATOM 652 N N . TRP A 1 85 ? -0.518 12.348 -0.652 1.00 90.31 85 TRP A N 1
ATOM 653 C CA . TRP A 1 85 ? -0.567 13.183 -1.844 1.00 90.31 85 TRP A CA 1
ATOM 654 C C . TRP A 1 85 ? -1.941 13.104 -2.537 1.00 90.31 85 TRP A C 1
ATOM 656 O O . TRP A 1 85 ? -2.416 11.991 -2.806 1.00 90.31 85 TRP A O 1
ATOM 666 N N . PRO A 1 86 ? -2.564 14.251 -2.869 1.00 85.31 86 PRO A N 1
ATOM 667 C CA . PRO A 1 86 ? -3.802 14.274 -3.641 1.00 85.31 86 PRO A CA 1
ATOM 668 C C . PRO A 1 86 ? -3.631 13.558 -4.982 1.00 85.31 86 PRO A C 1
ATOM 670 O O . PRO A 1 86 ? -2.588 13.672 -5.636 1.00 85.31 86 PRO A O 1
ATOM 673 N N . CYS A 1 87 ? -4.656 12.808 -5.396 1.00 78.38 87 CYS A N 1
ATOM 674 C CA . CYS A 1 87 ? -4.598 12.037 -6.642 1.00 78.38 87 CYS A CA 1
ATOM 675 C C . CYS A 1 87 ? -4.470 12.940 -7.855 1.00 78.38 87 CYS A C 1
ATOM 677 O O . CYS A 1 87 ? -3.797 12.571 -8.810 1.00 78.38 87 CYS A O 1
ATOM 679 N N . TRP A 1 88 ? -5.132 14.093 -7.808 1.00 76.81 88 TRP A N 1
ATOM 680 C CA . TRP A 1 88 ? -5.313 14.985 -8.938 1.00 76.81 88 TRP A CA 1
ATOM 681 C C . TRP A 1 88 ? -4.589 16.307 -8.687 1.00 76.81 88 TRP A C 1
ATOM 683 O O . TRP A 1 88 ? -4.661 16.874 -7.595 1.00 76.81 88 TRP A O 1
ATOM 693 N N . GLY A 1 89 ? -3.862 16.787 -9.692 1.00 72.31 89 GLY A N 1
ATOM 694 C CA . GLY A 1 89 ? -3.314 18.136 -9.716 1.00 72.31 89 GLY A CA 1
ATOM 695 C C . GLY A 1 89 ? -4.417 19.184 -9.880 1.00 72.31 89 GLY A C 1
ATOM 696 O O . GLY A 1 89 ? -5.553 18.870 -10.239 1.00 72.31 89 GLY A O 1
ATOM 697 N N . ARG A 1 90 ? -4.080 20.464 -9.669 1.00 73.50 90 ARG A N 1
ATOM 698 C CA . ARG A 1 90 ? -5.024 21.583 -9.892 1.00 73.50 90 ARG A CA 1
ATOM 699 C C . ARG A 1 90 ? -5.499 21.689 -11.350 1.00 73.50 90 ARG A C 1
ATOM 701 O O . ARG A 1 90 ? -6.512 22.325 -11.608 1.00 73.50 90 ARG A O 1
ATOM 708 N N . ASP A 1 91 ? -4.763 21.087 -12.279 1.00 74.69 91 ASP A N 1
ATOM 709 C CA . ASP A 1 91 ? -5.051 21.014 -13.713 1.00 74.69 91 ASP A CA 1
ATOM 710 C C . ASP A 1 91 ? -5.860 19.764 -14.117 1.00 74.69 91 ASP A C 1
ATOM 712 O O . ASP A 1 91 ? -6.100 19.549 -15.303 1.00 74.69 91 ASP A O 1
ATOM 716 N N . GLY A 1 92 ? -6.274 18.933 -13.153 1.00 70.44 92 GLY A N 1
ATOM 717 C CA . GLY A 1 92 ? -7.006 17.690 -13.404 1.00 70.44 92 GLY A CA 1
ATOM 718 C C . GLY A 1 92 ? -6.133 16.521 -13.875 1.00 70.44 92 GLY A C 1
ATOM 719 O O . GLY A 1 92 ? -6.666 15.451 -14.159 1.00 70.44 92 GLY A O 1
ATOM 720 N N . SER A 1 93 ? -4.806 16.682 -13.944 1.00 71.50 93 SER A N 1
ATOM 721 C CA . SER A 1 93 ? -3.884 15.577 -14.231 1.00 71.50 93 SER A CA 1
ATOM 722 C C . SER A 1 93 ? -3.744 14.633 -13.033 1.00 71.50 93 SER A C 1
ATOM 724 O O . SER A 1 93 ? -3.892 15.051 -11.884 1.00 71.50 93 SER A O 1
ATOM 726 N N . ILE A 1 94 ? -3.443 13.351 -13.272 1.00 68.88 94 ILE A N 1
ATOM 727 C CA . ILE A 1 94 ? -3.063 12.437 -12.185 1.00 68.88 94 ILE A CA 1
ATOM 728 C C . ILE A 1 94 ? -1.711 12.910 -11.635 1.00 68.88 94 ILE A C 1
ATOM 730 O O . ILE A 1 94 ? -0.710 12.913 -12.342 1.00 68.88 94 ILE A O 1
ATOM 734 N N . SER A 1 95 ? -1.695 13.310 -10.367 1.00 68.69 95 SER A N 1
ATOM 735 C CA . SER A 1 95 ? -0.521 13.763 -9.622 1.00 68.69 95 SER A CA 1
ATOM 736 C C . SER A 1 95 ? 0.185 12.595 -8.929 1.00 68.69 95 SER A C 1
ATOM 738 O O . SER A 1 95 ? 1.363 12.349 -9.175 1.00 68.69 95 SER A O 1
ATOM 740 N N . ALA A 1 96 ? -0.531 11.851 -8.076 1.00 68.81 96 ALA A N 1
ATOM 741 C CA . ALA A 1 96 ? 0.058 10.796 -7.241 1.00 68.81 96 ALA A CA 1
ATOM 742 C C . ALA A 1 96 ? -0.554 9.398 -7.433 1.00 68.81 96 ALA A C 1
ATOM 744 O O . ALA A 1 96 ? 0.022 8.424 -6.949 1.00 68.81 96 ALA A O 1
ATOM 745 N N . GLY A 1 97 ? -1.702 9.295 -8.115 1.00 83.12 97 GLY A N 1
ATOM 746 C CA . GLY A 1 97 ? -2.421 8.034 -8.318 1.00 83.12 97 GLY A CA 1
ATOM 747 C C . GLY A 1 97 ? -2.813 7.330 -7.011 1.00 83.12 97 GLY A C 1
ATOM 748 O O . GLY A 1 97 ? -3.069 7.969 -5.984 1.00 83.12 97 GLY A O 1
ATOM 749 N N . ALA A 1 98 ? -2.865 5.999 -7.063 1.00 91.50 98 ALA A N 1
ATOM 750 C CA . ALA A 1 98 ? -3.100 5.123 -5.918 1.00 91.50 98 ALA A CA 1
ATOM 751 C C . ALA A 1 98 ? -1.993 5.276 -4.854 1.00 91.50 98 ALA A C 1
ATOM 753 O O . ALA A 1 98 ? -2.253 5.706 -3.721 1.00 91.50 98 ALA A O 1
ATOM 754 N N . GLY A 1 99 ? -0.739 5.028 -5.228 1.00 92.25 99 GLY A N 1
ATOM 755 C CA . GLY A 1 99 ? 0.414 5.222 -4.366 1.00 92.25 99 GLY A CA 1
ATOM 756 C C . GLY A 1 99 ? 0.456 4.284 -3.154 1.00 92.25 99 GLY A C 1
ATOM 757 O O . GLY A 1 99 ? -0.362 3.389 -2.947 1.00 92.25 99 GLY A O 1
ATOM 758 N N . ARG A 1 100 ? 1.385 4.572 -2.235 1.00 95.31 100 ARG A N 1
ATOM 759 C CA . ARG A 1 100 ? 1.526 3.835 -0.963 1.00 95.31 100 ARG A CA 1
ATOM 760 C C . ARG A 1 100 ? 0.296 3.941 -0.057 1.00 95.31 100 ARG A C 1
ATOM 762 O O . ARG A 1 100 ? 0.156 3.132 0.854 1.00 95.31 100 ARG A O 1
ATOM 769 N N . ALA A 1 101 ? -0.565 4.928 -0.289 1.00 96.00 101 ALA A N 1
ATOM 770 C CA . ALA A 1 101 ? -1.829 5.083 0.416 1.00 96.00 101 ALA A CA 1
ATOM 771 C C . ALA A 1 101 ? -2.870 4.028 0.031 1.00 96.00 101 ALA A C 1
ATOM 773 O O . ALA A 1 101 ? -3.735 3.748 0.851 1.00 96.00 101 ALA A O 1
ATOM 774 N N . GLU A 1 102 ? -2.785 3.404 -1.146 1.00 97.38 102 GLU A N 1
ATOM 775 C CA . GLU A 1 102 ? -3.770 2.405 -1.586 1.00 97.38 102 GLU A CA 1
ATOM 776 C C . GLU A 1 102 ? -3.874 1.217 -0.627 1.00 97.38 102 GLU A C 1
ATOM 778 O O . GLU A 1 102 ? -4.961 0.779 -0.261 1.00 97.38 102 GLU A O 1
ATOM 783 N N . TYR A 1 103 ? -2.722 0.776 -0.133 1.00 98.25 103 TYR A N 1
ATOM 784 C CA . TYR A 1 103 ? -2.574 -0.241 0.903 1.00 98.25 103 TYR A CA 1
ATOM 785 C C . TYR A 1 103 ? -3.335 0.105 2.192 1.00 98.25 103 TYR A C 1
ATOM 787 O O . TYR A 1 103 ? -3.850 -0.785 2.863 1.00 98.25 103 TYR A O 1
ATOM 795 N N . VAL A 1 104 ? -3.433 1.399 2.523 1.00 98.50 104 VAL A N 1
ATOM 796 C CA . VAL A 1 104 ? -4.168 1.918 3.685 1.00 98.50 104 VAL A CA 1
ATOM 797 C C . VAL A 1 104 ? -5.652 2.105 3.363 1.00 98.50 104 VAL A C 1
ATOM 799 O O . VAL A 1 104 ? -6.492 1.735 4.179 1.00 98.50 104 VAL A O 1
ATOM 802 N N . ARG A 1 105 ? -5.996 2.626 2.177 1.00 98.44 105 ARG A N 1
ATOM 803 C CA . ARG A 1 105 ? -7.393 2.779 1.731 1.00 98.44 105 ARG A CA 1
ATOM 804 C C . ARG A 1 105 ? -8.120 1.445 1.762 1.00 98.44 105 ARG A C 1
ATOM 806 O O . ARG A 1 105 ? -9.170 1.339 2.382 1.00 98.44 105 ARG A O 1
ATOM 813 N N . LEU A 1 106 ? -7.514 0.407 1.188 1.00 98.69 106 LEU A N 1
ATOM 814 C CA . LEU A 1 106 ? -8.100 -0.932 1.152 1.00 98.69 106 LEU A CA 1
ATOM 815 C C . LEU A 1 106 ? -8.359 -1.508 2.554 1.00 98.69 106 LEU A C 1
ATOM 817 O O . LEU A 1 106 ? -9.318 -2.256 2.719 1.00 98.69 106 LEU A O 1
ATOM 821 N N . MET A 1 107 ? -7.570 -1.129 3.570 1.00 98.75 107 MET A N 1
ATOM 822 C CA . MET A 1 107 ? -7.843 -1.509 4.963 1.00 98.75 107 MET A CA 1
ATOM 823 C C . MET A 1 107 ? -9.118 -0.854 5.496 1.00 98.75 107 MET A C 1
ATOM 825 O O . MET A 1 107 ? -9.944 -1.535 6.098 1.00 98.75 107 MET A O 1
ATOM 829 N N . PHE A 1 108 ? -9.297 0.451 5.273 1.00 98.75 108 PHE A N 1
ATOM 830 C CA . PHE A 1 108 ? -10.517 1.155 5.677 1.00 98.75 108 PHE A CA 1
ATOM 831 C C . PHE A 1 108 ? -11.748 0.644 4.928 1.00 98.75 108 PHE A C 1
ATOM 833 O O . PHE A 1 108 ?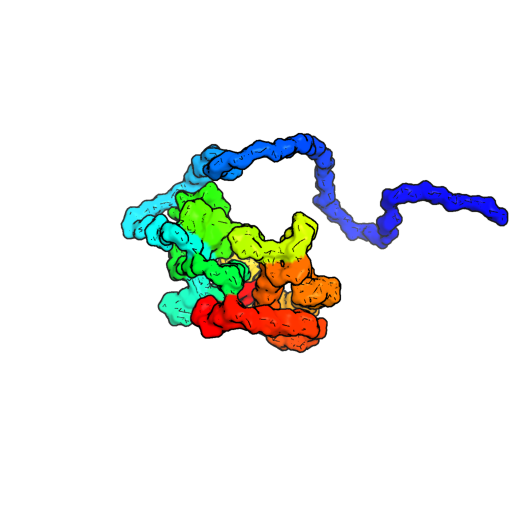 -12.787 0.389 5.540 1.00 98.75 108 PHE A O 1
ATOM 840 N N . GLU A 1 109 ? -11.615 0.463 3.616 1.00 98.62 109 GLU A N 1
ATOM 841 C CA . GLU A 1 109 ? -12.699 0.040 2.734 1.00 98.62 109 GLU A CA 1
ATOM 842 C C . GLU A 1 109 ? -13.153 -1.384 3.070 1.00 98.62 109 GLU A C 1
ATOM 844 O O . GLU A 1 109 ? -14.338 -1.603 3.316 1.00 98.62 109 GLU A O 1
ATOM 849 N N . GLU A 1 110 ? -12.231 -2.343 3.206 1.00 98.56 110 GLU A N 1
ATOM 850 C CA . GLU A 1 110 ? -12.582 -3.709 3.612 1.00 98.56 110 GLU A CA 1
ATOM 851 C C . GLU A 1 110 ? -13.189 -3.758 5.021 1.00 98.56 110 GLU A C 1
ATOM 853 O O . GLU A 1 110 ? -14.179 -4.460 5.252 1.00 98.56 110 GLU A O 1
ATOM 858 N N . ALA A 1 111 ? -12.661 -2.974 5.965 1.00 98.31 111 ALA A N 1
ATOM 859 C CA . ALA A 1 111 ? -13.216 -2.882 7.313 1.00 98.31 111 ALA A CA 1
ATOM 860 C C . ALA A 1 111 ? -14.601 -2.210 7.347 1.00 98.31 111 ALA A C 1
ATOM 862 O O . ALA A 1 111 ? -15.352 -2.395 8.308 1.00 98.31 111 ALA A O 1
ATOM 863 N N . GLY A 1 112 ? -14.975 -1.461 6.304 1.00 98.06 112 GLY A N 1
ATOM 864 C CA . GLY A 1 112 ? -16.177 -0.628 6.290 1.00 98.06 112 GLY A CA 1
ATOM 865 C C . GLY A 1 112 ? -16.092 0.530 7.286 1.00 98.06 112 GLY A C 1
ATOM 866 O O . GLY A 1 112 ? -17.113 0.952 7.828 1.00 98.06 112 GLY A O 1
ATOM 867 N N . VAL A 1 113 ? -14.877 1.006 7.570 1.00 98.31 113 VAL A N 1
ATOM 868 C CA . VAL A 1 113 ? -14.624 2.090 8.521 1.00 98.31 113 VAL A CA 1
ATOM 869 C C . VAL A 1 113 ? -14.527 3.408 7.753 1.00 98.31 113 VAL A C 1
ATOM 871 O O . VAL A 1 113 ? -13.636 3.548 6.915 1.00 98.31 113 VAL A O 1
ATOM 874 N N . PRO A 1 114 ? -15.397 4.396 8.040 1.00 97.25 114 PRO A N 1
ATOM 875 C CA . PRO A 1 114 ? -15.329 5.697 7.392 1.00 97.25 114 PRO A CA 1
ATOM 876 C C . PRO A 1 114 ? -13.996 6.393 7.667 1.00 97.25 114 PRO A C 1
ATOM 878 O O . PRO A 1 114 ? -13.528 6.445 8.810 1.00 97.25 114 PRO A O 1
ATOM 881 N N . TYR A 1 115 ? -13.426 6.966 6.616 1.00 97.88 115 TYR A N 1
ATOM 882 C CA . TYR A 1 115 ? -12.244 7.808 6.672 1.00 97.88 115 TYR A CA 1
ATOM 883 C C . TYR A 1 115 ? -12.365 8.924 5.637 1.00 97.88 115 TYR A C 1
ATOM 885 O O . TYR A 1 115 ? -13.183 8.864 4.719 1.00 97.88 115 TYR A O 1
ATOM 893 N N . GLU A 1 116 ? -11.537 9.943 5.795 1.00 96.06 116 GLU A N 1
ATOM 894 C CA . GLU A 1 116 ? -11.443 11.066 4.877 1.00 96.06 116 GLU A CA 1
ATOM 895 C C . GLU A 1 116 ? -10.007 11.217 4.391 1.00 96.06 116 GLU A C 1
ATOM 897 O O . GLU A 1 116 ? -9.064 10.923 5.123 1.00 96.06 116 GLU A O 1
ATOM 902 N N . GLU A 1 117 ? -9.819 11.699 3.168 1.00 94.31 117 GLU A N 1
ATOM 903 C CA . GLU A 1 117 ? -8.492 12.034 2.653 1.00 94.31 117 GLU A CA 1
ATOM 904 C C . GLU A 1 117 ? -8.254 13.537 2.749 1.00 94.31 117 GLU A C 1
ATOM 906 O O . GLU A 1 117 ? -9.150 14.350 2.512 1.00 94.31 117 GLU A O 1
ATOM 911 N N . VAL A 1 118 ? -7.031 13.914 3.118 1.00 92.88 118 VAL A N 1
ATOM 912 C CA . VAL A 1 118 ? -6.614 15.314 3.080 1.00 92.88 118 VAL A CA 1
ATOM 913 C C . VAL A 1 118 ? -6.193 15.662 1.655 1.00 92.88 118 VAL A C 1
ATOM 915 O O . VAL A 1 118 ? -5.134 15.247 1.197 1.00 92.88 118 VAL A O 1
ATOM 918 N N . GLU A 1 119 ? -7.018 16.450 0.967 1.00 88.38 119 GLU A N 1
ATOM 919 C CA . GLU A 1 119 ? -6.807 16.832 -0.441 1.00 88.38 119 GLU A CA 1
ATOM 920 C C . GLU A 1 119 ? -5.967 18.118 -0.618 1.00 88.38 119 GLU A C 1
ATOM 922 O O . GLU A 1 119 ? -5.738 18.580 -1.736 1.00 88.38 119 GLU A O 1
ATOM 927 N N . ASP A 1 120 ? -5.472 18.709 0.473 1.00 89.44 120 ASP A N 1
ATOM 928 C CA . ASP A 1 120 ? -4.600 19.886 0.430 1.00 89.44 120 ASP A CA 1
ATOM 929 C C . ASP A 1 120 ? -3.120 19.476 0.314 1.00 89.44 120 ASP A C 1
ATOM 931 O O . ASP A 1 120 ? -2.465 19.109 1.293 1.00 89.44 120 ASP A O 1
ATOM 935 N N . ALA A 1 121 ? -2.571 19.566 -0.901 1.00 87.94 121 ALA A N 1
ATOM 936 C CA . ALA A 1 121 ? -1.171 19.244 -1.181 1.00 87.94 121 ALA A CA 1
ATOM 937 C C . ALA A 1 121 ? -0.165 20.135 -0.426 1.00 87.94 121 ALA A C 1
ATOM 939 O O . ALA A 1 121 ? 0.944 19.685 -0.121 1.00 87.94 121 ALA A O 1
ATOM 940 N N . GLU A 1 122 ? -0.517 21.395 -0.143 1.00 88.38 122 GLU A N 1
ATOM 941 C CA . GLU A 1 122 ? 0.348 22.295 0.623 1.00 88.38 122 GLU A CA 1
ATOM 942 C C . GLU A 1 122 ? 0.382 21.863 2.084 1.00 88.38 122 GLU A C 1
ATOM 944 O O . GLU A 1 122 ? 1.473 21.734 2.639 1.00 88.38 122 GLU A O 1
ATOM 949 N N . PHE A 1 123 ? -0.775 21.526 2.662 1.00 91.25 123 PHE A N 1
ATOM 950 C CA . PHE A 1 123 ? -0.838 20.942 3.999 1.00 91.25 123 PHE A CA 1
ATOM 951 C C . PHE A 1 123 ? -0.049 19.635 4.087 1.00 91.25 123 PHE A C 1
ATOM 953 O O . PHE A 1 123 ? 0.734 19.477 5.013 1.00 91.25 123 PHE A O 1
ATOM 960 N N . VAL A 1 124 ? -0.199 18.708 3.132 1.00 92.00 124 VAL A N 1
ATOM 961 C CA . VAL A 1 124 ? 0.542 17.431 3.152 1.00 92.00 124 VAL A CA 1
ATOM 962 C C . VAL A 1 124 ? 2.050 17.689 3.186 1.00 92.00 124 VAL A C 1
ATOM 964 O O . VAL A 1 124 ? 2.759 17.127 4.017 1.00 92.00 124 VAL A O 1
ATOM 967 N N . ARG A 1 125 ? 2.558 18.589 2.337 1.00 90.06 125 ARG A N 1
ATOM 968 C CA . ARG A 1 125 ? 3.979 18.969 2.350 1.00 90.06 125 ARG A CA 1
ATOM 969 C C . ARG A 1 125 ? 4.389 19.597 3.683 1.00 90.06 125 ARG A C 1
ATOM 971 O O . ARG A 1 125 ? 5.471 19.297 4.191 1.00 90.06 125 ARG A O 1
ATOM 978 N N . ASP A 1 126 ? 3.566 20.496 4.206 1.00 90.12 126 ASP A N 1
ATOM 979 C CA . ASP A 1 126 ? 3.875 21.243 5.417 1.00 90.12 126 ASP A CA 1
ATOM 980 C C . ASP A 1 126 ? 3.821 20.355 6.668 1.00 90.12 126 ASP A C 1
ATOM 982 O O . ASP A 1 126 ? 4.648 20.544 7.565 1.00 90.12 126 ASP A O 1
ATOM 986 N N . PHE A 1 127 ? 2.936 19.352 6.666 1.00 90.88 127 PHE A N 1
ATOM 987 C CA . PHE A 1 127 ? 2.824 18.311 7.679 1.00 90.88 127 PHE A CA 1
ATOM 988 C C . PHE A 1 127 ? 4.123 17.523 7.782 1.00 90.88 127 PHE A C 1
ATOM 990 O O . PHE A 1 127 ? 4.714 17.499 8.847 1.00 90.88 127 PHE A O 1
ATOM 997 N N . PHE A 1 128 ? 4.630 16.939 6.695 1.00 90.38 128 PHE A N 1
ATOM 998 C CA . PHE A 1 128 ? 5.798 16.053 6.792 1.00 90.38 128 PHE A CA 1
ATOM 999 C C . PHE A 1 128 ? 7.155 16.763 6.855 1.00 90.38 128 PHE A C 1
ATOM 1001 O O . PHE A 1 128 ? 8.094 16.203 7.412 1.00 90.38 128 PHE A O 1
ATOM 1008 N N . TRP A 1 129 ? 7.302 17.957 6.266 1.00 88.44 129 TRP A N 1
ATOM 1009 C CA . TRP A 1 129 ? 8.643 18.525 6.046 1.00 88.44 129 TRP A CA 1
ATOM 1010 C C . TRP A 1 129 ? 8.792 20.019 6.327 1.00 88.44 129 TRP A C 1
ATOM 1012 O O . TRP A 1 129 ? 9.831 20.580 5.968 1.00 88.44 129 TRP A O 1
ATOM 1022 N N . ARG A 1 130 ? 7.788 20.712 6.890 1.00 80.88 130 ARG A N 1
ATOM 1023 C CA . ARG A 1 130 ? 7.917 22.165 7.113 1.00 80.88 130 ARG A CA 1
ATOM 1024 C C . ARG A 1 130 ? 7.502 22.666 8.490 1.00 80.88 130 ARG A C 1
ATOM 1026 O O . ARG A 1 130 ? 8.379 23.115 9.217 1.00 80.88 130 ARG A O 1
ATOM 1033 N N . ARG A 1 131 ? 6.203 22.805 8.774 1.00 77.81 131 ARG A N 1
ATOM 1034 C CA . ARG A 1 131 ? 5.727 23.718 9.840 1.00 77.81 131 ARG A CA 1
ATOM 1035 C C . ARG A 1 131 ? 4.499 23.227 10.613 1.00 77.81 131 ARG A C 1
ATOM 1037 O O . ARG A 1 131 ? 3.783 24.065 11.147 1.00 77.81 131 ARG A O 1
ATOM 1044 N N . CYS A 1 132 ? 4.251 21.919 10.667 1.00 82.00 132 CYS A N 1
ATOM 1045 C CA . CYS A 1 132 ? 3.151 21.370 11.466 1.00 82.00 132 CYS A CA 1
ATOM 1046 C C . CYS A 1 132 ? 3.625 20.324 12.493 1.00 82.00 132 CYS A C 1
ATOM 1048 O O . CYS A 1 132 ? 2.890 19.379 12.795 1.00 82.00 132 CYS A O 1
ATOM 1050 N N . ASP A 1 133 ? 4.841 20.477 13.024 1.00 80.38 133 ASP A N 1
ATOM 1051 C CA . ASP A 1 133 ? 5.412 19.573 14.034 1.00 80.38 133 ASP A CA 1
ATOM 1052 C C . ASP A 1 133 ? 4.522 19.502 15.286 1.00 80.38 133 ASP A C 1
ATOM 1054 O O . ASP A 1 133 ? 4.401 18.457 15.915 1.00 80.38 133 ASP A O 1
ATOM 1058 N N . GLU A 1 134 ? 3.810 20.583 15.620 1.00 82.81 134 GLU A N 1
ATOM 1059 C CA . GLU A 1 134 ? 2.887 20.632 16.757 1.00 82.81 134 GLU A CA 1
ATOM 1060 C C . GLU A 1 134 ? 1.631 19.761 16.594 1.00 82.81 134 GLU A C 1
ATOM 1062 O O . GLU A 1 134 ? 0.867 19.609 17.550 1.00 82.81 134 GLU A O 1
ATOM 1067 N N . LEU A 1 135 ? 1.379 19.236 15.390 1.00 84.69 135 LEU A N 1
ATOM 1068 C CA . LEU A 1 135 ? 0.310 18.268 15.124 1.00 84.69 135 LEU A CA 1
ATOM 1069 C C . LEU A 1 135 ? 0.775 16.822 15.277 1.00 84.69 135 LEU A C 1
ATOM 1071 O O . LEU A 1 135 ? -0.034 15.904 15.155 1.00 84.69 135 LEU A O 1
ATOM 1075 N N . GLN A 1 136 ? 2.069 16.616 15.506 1.00 84.62 136 GLN A N 1
ATOM 1076 C CA . GLN A 1 136 ? 2.685 15.307 15.552 1.00 84.62 136 GLN A CA 1
ATOM 1077 C C . GLN A 1 136 ? 3.091 14.987 16.993 1.00 84.62 136 GLN A C 1
ATOM 1079 O O . GLN A 1 136 ? 4.013 15.607 17.519 1.00 84.62 136 GLN A O 1
ATOM 1084 N N . PRO A 1 137 ? 2.453 14.003 17.657 1.00 84.00 137 PRO A N 1
ATOM 1085 C CA . PRO A 1 137 ? 2.907 13.550 18.973 1.00 84.00 137 PRO A CA 1
ATOM 1086 C C . PRO A 1 137 ? 4.326 12.959 18.921 1.00 84.00 137 PRO A C 1
ATOM 1088 O O . PRO A 1 137 ? 5.036 12.962 19.924 1.00 84.00 137 PRO A O 1
ATOM 1091 N N . ALA A 1 138 ? 4.738 12.466 17.751 1.00 84.69 138 ALA A N 1
ATOM 1092 C CA . ALA A 1 138 ? 6.098 12.069 17.421 1.00 84.69 138 ALA A CA 1
ATOM 1093 C C . ALA A 1 138 ? 6.361 12.335 15.933 1.00 84.69 138 ALA A C 1
ATOM 1095 O O . ALA A 1 138 ? 5.415 12.220 15.146 1.00 84.69 138 ALA A O 1
ATOM 1096 N N . PRO A 1 139 ? 7.607 12.650 15.526 1.00 86.31 139 PRO A N 1
ATOM 1097 C CA . PRO A 1 139 ? 7.882 12.996 14.141 1.00 86.31 139 PRO A CA 1
ATOM 1098 C C . PRO A 1 139 ? 7.531 11.866 13.181 1.00 86.31 139 PRO A C 1
ATOM 1100 O O . PRO A 1 139 ? 7.877 10.703 13.405 1.00 86.31 139 PRO A O 1
ATOM 1103 N N . VAL A 1 140 ? 6.921 12.234 12.061 1.00 90.94 140 VAL A N 1
ATOM 1104 C CA . VAL A 1 140 ? 6.698 11.344 10.925 1.00 90.94 140 VAL A CA 1
ATOM 1105 C C . VAL A 1 140 ? 7.530 11.780 9.726 1.00 90.94 140 VAL A C 1
ATOM 1107 O O . VAL A 1 140 ? 7.689 12.964 9.457 1.00 90.94 140 VAL A O 1
ATOM 1110 N N . LEU A 1 141 ? 8.083 10.812 8.992 1.00 90.31 141 LEU A N 1
ATOM 1111 C CA . LEU A 1 141 ? 9.081 11.104 7.959 1.00 90.31 141 LEU A CA 1
ATOM 1112 C C . LEU A 1 141 ? 8.471 11.449 6.596 1.00 90.31 141 LEU A C 1
ATOM 1114 O O . LEU A 1 141 ? 8.990 12.309 5.887 1.00 90.31 141 LEU A O 1
ATOM 1118 N N . ALA A 1 142 ? 7.440 10.713 6.180 1.00 92.31 142 ALA A N 1
ATOM 1119 C CA . ALA A 1 142 ? 6.880 10.816 4.839 1.00 92.31 142 ALA A CA 1
ATOM 1120 C C . ALA A 1 142 ? 5.442 10.269 4.778 1.00 92.31 142 ALA A C 1
ATOM 1122 O O . ALA A 1 142 ? 5.094 9.390 5.574 1.00 92.31 142 ALA A O 1
ATOM 1123 N N . PRO A 1 143 ? 4.627 10.721 3.806 1.00 94.50 143 PRO A N 1
ATOM 1124 C CA . PRO A 1 143 ? 3.327 10.128 3.528 1.00 94.50 143 PRO A CA 1
ATOM 1125 C C . PRO A 1 143 ? 3.427 8.643 3.117 1.00 94.50 143 PRO A C 1
ATOM 1127 O O . PRO A 1 143 ? 4.391 8.257 2.445 1.00 94.50 143 PRO A O 1
ATOM 1130 N N . PRO A 1 144 ? 2.402 7.817 3.408 1.00 96.88 144 PRO A N 1
ATOM 1131 C CA . PRO A 1 144 ? 1.156 8.176 4.090 1.00 96.88 144 PRO A CA 1
ATOM 1132 C C . PRO A 1 144 ? 1.291 8.264 5.617 1.00 96.88 144 PRO A C 1
ATOM 1134 O O . PRO A 1 144 ? 2.137 7.603 6.221 1.00 96.88 144 PRO A O 1
ATOM 1137 N N . ALA A 1 145 ? 0.389 9.030 6.233 1.00 97.50 145 ALA A N 1
ATOM 1138 C CA . ALA A 1 145 ? 0.083 8.942 7.658 1.00 97.50 145 ALA A CA 1
ATOM 1139 C C . ALA A 1 145 ? -1.427 8.835 7.884 1.00 97.50 145 ALA A C 1
ATOM 1141 O O . ALA A 1 145 ? -2.213 9.367 7.101 1.00 97.50 145 ALA A O 1
ATOM 1142 N N . VAL A 1 146 ? -1.829 8.177 8.968 1.00 97.81 146 VAL A N 1
ATOM 1143 C CA . VAL A 1 146 ? -3.199 8.246 9.485 1.00 97.81 146 VAL A CA 1
ATOM 1144 C C . VAL A 1 146 ? -3.242 9.156 10.701 1.00 97.81 146 VAL A C 1
ATOM 1146 O O . VAL A 1 146 ? -2.332 9.133 11.529 1.00 97.81 146 VAL A O 1
ATOM 1149 N N . HIS A 1 147 ? -4.310 9.938 10.803 1.00 96.31 147 HIS A N 1
ATOM 1150 C CA . HIS A 1 147 ? -4.605 10.801 11.934 1.00 96.31 147 HIS A CA 1
ATOM 1151 C C . HIS A 1 147 ? -6.009 10.513 12.472 1.00 96.31 147 HIS A C 1
ATOM 1153 O O . HIS A 1 147 ? -6.949 10.329 11.695 1.00 96.31 147 HIS A O 1
ATOM 1159 N N . LYS A 1 148 ? -6.151 10.506 13.800 1.00 94.75 148 LYS A N 1
ATOM 1160 C CA . LYS A 1 148 ? -7.447 10.596 14.479 1.00 94.75 148 LYS A CA 1
ATOM 1161 C C . LYS A 1 148 ? -7.268 11.142 15.891 1.00 94.75 148 LYS A C 1
ATOM 1163 O O . LYS A 1 148 ? -6.579 10.528 16.697 1.00 94.75 148 LYS A O 1
ATOM 1168 N N . ASP A 1 149 ? -7.912 12.265 16.195 1.00 90.31 149 ASP A N 1
ATOM 1169 C CA . ASP A 1 149 ? -7.976 12.837 17.550 1.00 90.31 149 ASP A CA 1
ATOM 1170 C C . ASP A 1 149 ? -6.602 12.961 18.245 1.00 90.31 149 ASP A C 1
ATOM 1172 O O . ASP A 1 149 ? -6.438 12.612 19.412 1.00 90.31 149 ASP A O 1
ATOM 1176 N N . GLY A 1 150 ? -5.587 13.434 17.512 1.00 87.44 150 GLY A N 1
ATOM 1177 C CA . GLY A 1 150 ? -4.225 13.614 18.030 1.00 87.44 150 GLY A CA 1
ATOM 1178 C C . GLY A 1 150 ? -3.341 12.365 17.979 1.00 87.44 150 GLY A C 1
ATOM 1179 O O . GLY A 1 150 ? -2.131 12.474 18.170 1.00 87.44 150 GLY A O 1
ATOM 1180 N N . PHE A 1 151 ? -3.891 11.190 17.662 1.00 93.31 151 PHE A N 1
ATOM 1181 C CA . PHE A 1 151 ? -3.086 10.039 17.259 1.00 93.31 151 PHE A CA 1
ATOM 1182 C C . PHE A 1 151 ? -2.589 10.236 15.825 1.00 93.31 151 PHE A C 1
ATOM 1184 O O . PHE A 1 151 ? -3.388 10.527 14.935 1.00 93.31 151 PHE A O 1
ATOM 1191 N N . VAL A 1 152 ? -1.287 10.037 15.604 1.00 95.50 152 VAL A N 1
ATOM 1192 C CA . VAL A 1 152 ? -0.649 10.057 14.281 1.00 95.50 152 VAL A CA 1
ATOM 1193 C C . VAL A 1 152 ? 0.241 8.829 14.142 1.00 95.50 152 VAL A C 1
ATOM 1195 O O . VAL A 1 152 ? 1.035 8.535 15.035 1.00 95.50 152 VAL A O 1
ATOM 1198 N N . LEU A 1 153 ? 0.146 8.142 13.004 1.00 96.81 153 LEU A N 1
ATOM 1199 C CA . LEU A 1 153 ? 1.038 7.040 12.649 1.00 96.81 153 LEU A CA 1
ATOM 1200 C C . LEU A 1 153 ? 1.416 7.123 11.169 1.00 96.81 153 LEU A C 1
ATOM 1202 O O . LEU A 1 153 ? 0.542 7.286 10.321 1.00 96.81 153 LEU A O 1
ATOM 1206 N N . SER A 1 154 ? 2.709 6.992 10.866 1.00 96.19 154 SER A N 1
ATOM 1207 C CA . SER A 1 154 ? 3.241 6.906 9.497 1.00 96.19 154 SER A CA 1
ATOM 1208 C C . SER A 1 154 ? 3.934 5.562 9.257 1.00 96.19 154 SER A C 1
ATOM 1210 O O . SER A 1 154 ? 4.071 4.772 10.187 1.00 96.19 154 SER A O 1
ATOM 1212 N N . GLN A 1 155 ? 4.390 5.334 8.023 1.00 96.50 155 GLN A N 1
ATOM 1213 C CA . GLN A 1 155 ? 4.885 4.064 7.472 1.00 96.50 155 GLN A CA 1
ATOM 1214 C C . GLN A 1 155 ? 3.779 3.060 7.171 1.00 96.50 155 GLN A C 1
ATOM 1216 O O . GLN A 1 155 ? 3.113 2.552 8.068 1.00 96.50 155 GLN A O 1
ATOM 1221 N N . THR A 1 156 ? 3.616 2.734 5.886 1.00 97.75 156 THR A N 1
ATOM 1222 C CA . THR A 1 156 ? 2.505 1.913 5.393 1.00 97.75 156 THR A CA 1
ATOM 1223 C C . THR A 1 156 ? 2.379 0.587 6.146 1.00 97.75 156 THR A C 1
ATOM 1225 O O . THR A 1 156 ? 1.300 0.306 6.658 1.00 97.75 156 THR A O 1
ATOM 1228 N N . ALA A 1 157 ? 3.476 -0.162 6.311 1.00 97.44 157 ALA A N 1
ATOM 1229 C CA . ALA A 1 157 ? 3.483 -1.447 7.019 1.00 97.44 157 ALA A CA 1
ATOM 1230 C C . ALA A 1 157 ? 3.028 -1.323 8.487 1.00 97.44 157 ALA A C 1
ATOM 1232 O O . ALA A 1 157 ? 2.267 -2.154 8.987 1.00 97.44 157 ALA A O 1
ATOM 1233 N N . ALA A 1 158 ? 3.454 -0.257 9.173 1.00 97.88 158 ALA A N 1
ATOM 1234 C CA . ALA A 1 158 ? 3.059 0.017 10.552 1.00 97.88 158 ALA A CA 1
ATOM 1235 C C . ALA A 1 158 ? 1.581 0.420 10.642 1.00 97.88 158 ALA A C 1
ATOM 1237 O O . ALA A 1 158 ? 0.856 -0.080 11.503 1.00 97.88 158 ALA A O 1
ATOM 1238 N N . ILE A 1 159 ? 1.120 1.278 9.724 1.00 98.62 159 ILE A N 1
ATOM 1239 C CA . ILE A 1 159 ? -0.277 1.712 9.637 1.00 98.62 159 ILE A CA 1
ATOM 1240 C C . ILE A 1 159 ? -1.192 0.509 9.427 1.00 98.62 159 ILE A C 1
ATOM 1242 O O . ILE A 1 159 ? -2.107 0.308 10.220 1.00 98.62 159 ILE A O 1
ATOM 1246 N N . VAL A 1 160 ? -0.965 -0.302 8.390 1.00 98.69 160 VAL A N 1
ATOM 1247 C CA . VAL A 1 160 ? -1.895 -1.390 8.043 1.00 98.69 160 VAL A CA 1
ATOM 1248 C C . VAL A 1 160 ? -1.967 -2.443 9.144 1.00 98.69 160 VAL A C 1
ATOM 1250 O O . VAL A 1 160 ? -3.054 -2.930 9.435 1.00 98.69 160 VAL A O 1
ATOM 1253 N N . ARG A 1 161 ? -0.856 -2.712 9.841 1.00 98.44 161 ARG A N 1
ATOM 1254 C CA . ARG A 1 161 ? -0.822 -3.610 11.004 1.00 98.44 161 ARG A CA 1
ATOM 1255 C C . ARG A 1 161 ? -1.566 -3.036 12.209 1.00 98.44 161 ARG A C 1
ATOM 1257 O O . ARG A 1 161 ? -2.308 -3.747 12.883 1.00 98.44 161 ARG A O 1
ATOM 1264 N N . TYR A 1 162 ? -1.397 -1.743 12.485 1.00 98.50 162 TYR A N 1
ATOM 1265 C CA . TYR A 1 162 ? -2.157 -1.060 13.532 1.00 98.50 162 TYR A CA 1
ATOM 1266 C C . TYR A 1 162 ? -3.663 -1.084 13.231 1.00 98.50 162 TYR A C 1
ATOM 1268 O O . TYR A 1 162 ? -4.463 -1.445 14.096 1.00 98.50 162 TYR A O 1
ATOM 1276 N N . LEU A 1 163 ? -4.050 -0.750 11.996 1.00 98.69 163 LEU A N 1
ATOM 1277 C CA . LEU A 1 163 ? -5.443 -0.769 11.555 1.00 98.69 163 LEU A CA 1
ATOM 1278 C C . LEU A 1 163 ? -6.019 -2.184 11.588 1.00 98.69 163 LEU A C 1
ATOM 1280 O O . LEU A 1 163 ? -7.154 -2.354 12.016 1.00 98.69 163 LEU A O 1
ATOM 1284 N N . ALA A 1 164 ? -5.234 -3.204 11.236 1.00 98.50 164 ALA A N 1
ATOM 1285 C CA . ALA A 1 164 ? -5.655 -4.594 11.326 1.00 98.50 164 ALA A CA 1
ATOM 1286 C C . ALA A 1 164 ? -6.056 -4.982 12.754 1.00 98.50 164 ALA A C 1
ATOM 1288 O O . ALA A 1 164 ? -7.154 -5.496 12.963 1.00 98.50 164 ALA A O 1
ATOM 1289 N N . ARG A 1 165 ? -5.234 -4.644 13.756 1.00 98.25 165 ARG A N 1
ATOM 1290 C CA . ARG A 1 165 ? -5.598 -4.833 15.173 1.00 98.25 165 ARG A CA 1
ATOM 1291 C C . ARG A 1 165 ? -6.827 -4.015 15.553 1.00 98.25 165 ARG A C 1
ATOM 1293 O O . ARG A 1 165 ? -7.717 -4.514 16.234 1.00 98.25 165 ARG A O 1
ATOM 1300 N N . LYS A 1 166 ? -6.898 -2.761 15.099 1.00 98.12 166 LYS A N 1
ATOM 1301 C CA . LYS A 1 166 ? -7.997 -1.848 15.432 1.00 98.12 166 LYS A CA 1
ATOM 1302 C C . LYS A 1 166 ? -9.341 -2.278 14.838 1.00 98.12 166 LYS A C 1
ATOM 1304 O O . LYS A 1 166 ? -10.372 -2.003 15.448 1.00 98.12 166 LYS A O 1
ATOM 1309 N N . PHE A 1 167 ? -9.328 -2.908 13.667 1.00 98.00 167 PHE A N 1
ATOM 1310 C CA . PHE A 1 167 ? -10.514 -3.277 12.890 1.00 98.00 167 PHE A CA 1
ATOM 1311 C C . PHE A 1 167 ? -10.841 -4.773 12.950 1.00 98.00 167 PHE A C 1
ATOM 1313 O O . PHE A 1 167 ? -11.791 -5.202 12.304 1.00 98.00 167 PHE A O 1
ATOM 1320 N N . GLY A 1 168 ? -10.087 -5.562 13.723 1.00 97.12 168 GLY A N 1
ATOM 1321 C CA . GLY A 1 168 ? -10.316 -7.003 13.850 1.00 97.12 168 GLY A CA 1
ATOM 1322 C C . GLY A 1 168 ? -9.973 -7.786 12.579 1.00 97.12 168 GLY A C 1
ATOM 1323 O O . GLY A 1 168 ? -10.676 -8.726 12.237 1.00 97.12 168 GLY A O 1
ATOM 1324 N N . MET A 1 169 ? -8.916 -7.383 11.867 1.00 98.06 169 MET A N 1
ATOM 1325 C CA . MET A 1 169 ? -8.433 -8.006 10.622 1.00 98.06 169 MET A CA 1
ATOM 1326 C C . MET A 1 169 ? -7.077 -8.711 10.798 1.00 98.06 169 MET A C 1
ATOM 1328 O O . MET A 1 169 ? -6.334 -8.895 9.829 1.00 98.06 169 MET A O 1
ATOM 1332 N N . MET A 1 170 ? -6.708 -9.053 12.034 1.00 98.06 170 MET A N 1
ATOM 1333 C CA . MET A 1 170 ? -5.546 -9.909 12.287 1.00 98.06 170 MET A CA 1
ATOM 1334 C C . MET A 1 170 ? -5.855 -11.349 11.856 1.00 98.06 170 MET A C 1
ATOM 1336 O O . MET A 1 170 ? -7.017 -11.749 11.912 1.00 98.06 170 MET A O 1
ATOM 1340 N N . PRO A 1 171 ? -4.852 -12.124 11.415 1.00 97.19 171 PRO A N 1
ATOM 1341 C CA . PRO A 1 171 ? -5.058 -13.532 11.108 1.00 97.19 171 PRO A CA 1
ATOM 1342 C C . PRO A 1 171 ? -5.368 -14.334 12.377 1.00 97.19 171 PRO A C 1
ATOM 1344 O O . PRO A 1 171 ? -4.848 -14.047 13.458 1.00 97.19 171 PRO A O 1
ATOM 1347 N N . ASP A 1 172 ? -6.147 -15.400 12.221 1.00 94.38 172 ASP A N 1
ATOM 1348 C CA . ASP A 1 172 ? -6.306 -16.411 13.263 1.00 94.38 172 ASP A CA 1
ATOM 1349 C C . ASP A 1 172 ? -4.987 -17.164 13.507 1.00 94.38 172 ASP A C 1
ATOM 1351 O O . ASP A 1 172 ? -4.238 -17.452 12.570 1.00 94.38 172 ASP A O 1
ATOM 1355 N N . GLY A 1 173 ? -4.734 -17.555 14.760 1.00 93.75 173 GLY A N 1
ATOM 1356 C CA . GLY A 1 173 ? -3.570 -18.376 15.131 1.00 93.75 173 GLY A CA 1
ATOM 1357 C C . GLY A 1 173 ? -2.558 -17.705 16.062 1.00 93.75 173 GLY A C 1
ATOM 1358 O O . GLY A 1 173 ? -1.465 -18.233 16.237 1.00 93.75 173 GLY A O 1
ATOM 1359 N N . GLY A 1 174 ? -2.915 -16.574 16.678 1.00 95.06 174 GLY A N 1
ATOM 1360 C CA . GLY A 1 174 ? -2.110 -15.938 17.723 1.00 95.06 174 GLY A CA 1
ATOM 1361 C C . GLY A 1 174 ? -0.817 -15.307 17.207 1.00 95.06 174 GLY A C 1
ATOM 1362 O O . GLY A 1 174 ? -0.690 -14.985 16.026 1.00 95.06 174 GLY A O 1
ATOM 1363 N N . VAL A 1 175 ? 0.150 -15.111 18.107 1.00 97.00 175 VAL A N 1
ATOM 1364 C CA . VAL A 1 175 ? 1.356 -14.310 17.840 1.00 97.00 175 VAL A CA 1
ATOM 1365 C C . VAL A 1 175 ? 2.202 -14.862 16.689 1.00 97.00 175 VAL A C 1
ATOM 1367 O O . VAL A 1 175 ? 2.768 -14.087 15.921 1.00 97.00 175 VAL A O 1
ATOM 1370 N N . GLU A 1 176 ? 2.250 -16.181 16.497 1.00 97.19 176 GLU A N 1
ATOM 1371 C CA . GLU A 1 176 ? 2.970 -16.805 15.387 1.00 97.19 176 GLU A CA 1
ATOM 1372 C C . GLU A 1 176 ? 2.304 -16.526 14.034 1.00 97.19 176 GLU A C 1
ATOM 1374 O O . GLU A 1 176 ? 3.002 -16.314 13.039 1.00 97.19 176 GLU A O 1
ATOM 1379 N N . ALA A 1 177 ? 0.969 -16.507 13.978 1.00 97.00 177 ALA A N 1
ATOM 1380 C CA . ALA A 1 177 ? 0.240 -16.111 12.777 1.00 97.00 177 ALA A CA 1
ATOM 1381 C C . ALA A 1 177 ? 0.413 -14.610 12.508 1.00 97.00 177 ALA A C 1
ATOM 1383 O O . ALA A 1 177 ? 0.708 -14.223 11.379 1.00 97.00 177 ALA A O 1
ATOM 1384 N N . GLU A 1 178 ? 0.334 -13.766 13.540 1.00 97.50 178 GLU A N 1
ATOM 1385 C CA . GLU A 1 178 ? 0.614 -12.333 13.402 1.00 97.50 178 GLU A CA 1
ATOM 1386 C C . GLU A 1 178 ? 2.026 -12.084 12.854 1.00 97.50 178 GLU A C 1
ATOM 1388 O O . GLU A 1 178 ? 2.183 -11.331 11.898 1.00 97.50 178 GLU A O 1
ATOM 1393 N N . ALA A 1 179 ? 3.045 -12.770 13.380 1.00 98.00 179 ALA A N 1
ATOM 1394 C CA . ALA A 1 179 ? 4.426 -12.626 12.924 1.00 98.00 179 ALA A CA 1
ATOM 1395 C C . ALA A 1 179 ? 4.623 -13.079 11.465 1.00 98.00 179 ALA A C 1
ATOM 1397 O O . ALA A 1 179 ? 5.375 -12.456 10.714 1.00 98.00 179 ALA A O 1
ATOM 1398 N N . ARG A 1 180 ? 3.931 -14.141 11.029 1.00 97.62 180 ARG A N 1
ATOM 1399 C CA . ARG A 1 180 ? 3.952 -14.590 9.624 1.00 97.62 180 ARG A CA 1
ATOM 1400 C C . ARG A 1 180 ? 3.257 -13.598 8.694 1.00 97.62 180 ARG A C 1
ATOM 1402 O O . ARG A 1 180 ? 3.739 -13.372 7.585 1.00 97.62 180 ARG A O 1
ATOM 1409 N N . ALA A 1 181 ? 2.153 -13.002 9.139 1.00 98.19 181 ALA A N 1
ATOM 1410 C CA . ALA A 1 181 ? 1.492 -11.933 8.402 1.00 98.19 181 ALA A CA 1
ATOM 1411 C C . ALA A 1 181 ? 2.390 -10.692 8.308 1.00 98.19 181 ALA A C 1
ATOM 1413 O O . ALA A 1 181 ? 2.543 -10.148 7.217 1.00 98.19 181 ALA A O 1
ATOM 1414 N N . ASP A 1 182 ? 3.058 -10.317 9.403 1.00 98.19 182 ASP A N 1
ATOM 1415 C CA . ASP A 1 182 ? 4.031 -9.224 9.423 1.00 98.19 182 ASP A CA 1
ATOM 1416 C C . ASP A 1 182 ? 5.153 -9.495 8.405 1.00 98.19 182 ASP A C 1
ATOM 1418 O O . ASP A 1 182 ? 5.397 -8.659 7.540 1.00 98.19 182 ASP A O 1
ATOM 1422 N N . GLN A 1 183 ? 5.766 -10.686 8.417 1.00 97.81 183 GLN A N 1
ATOM 1423 C CA . GLN A 1 183 ? 6.803 -11.079 7.449 1.00 97.81 183 GLN A CA 1
ATOM 1424 C C . GLN A 1 183 ? 6.340 -10.912 5.993 1.00 97.81 183 GLN A C 1
ATOM 1426 O O . GLN A 1 183 ? 7.077 -10.411 5.137 1.00 97.81 183 GLN A O 1
ATOM 1431 N N . LEU A 1 184 ? 5.115 -11.343 5.700 1.00 97.81 184 LEU A N 1
ATOM 1432 C CA . LEU A 1 184 ? 4.531 -11.251 4.369 1.00 97.81 184 LEU A CA 1
ATOM 1433 C C . LEU A 1 184 ? 4.304 -9.790 3.954 1.00 97.81 184 LEU A C 1
ATOM 1435 O O . LEU A 1 184 ? 4.644 -9.410 2.834 1.00 97.81 184 LEU A O 1
ATOM 1439 N N . VAL A 1 185 ? 3.773 -8.963 4.854 1.00 98.38 185 VAL A N 1
ATOM 1440 C CA . VAL A 1 185 ? 3.506 -7.544 4.586 1.00 98.38 185 VAL A CA 1
ATOM 1441 C C . VAL A 1 185 ? 4.792 -6.734 4.447 1.00 98.38 185 VAL A C 1
ATOM 1443 O O . VAL A 1 185 ? 4.872 -5.878 3.565 1.00 98.38 185 VAL A O 1
ATOM 1446 N N . GLU A 1 186 ? 5.829 -7.036 5.230 1.00 98.19 186 GLU A N 1
ATOM 1447 C CA . GLU A 1 186 ? 7.151 -6.438 5.014 1.00 98.19 186 GLU A CA 1
ATOM 1448 C C . GLU A 1 186 ? 7.696 -6.817 3.631 1.00 98.19 186 GLU A C 1
ATOM 1450 O O . GLU A 1 186 ? 8.104 -5.937 2.877 1.00 98.19 186 GLU A O 1
ATOM 1455 N N . THR A 1 187 ? 7.572 -8.085 3.218 1.00 97.81 187 THR A N 1
ATOM 1456 C CA . THR A 1 187 ? 7.979 -8.531 1.869 1.00 97.81 187 THR A CA 1
ATOM 1457 C C . THR A 1 187 ? 7.237 -7.764 0.762 1.00 97.81 187 THR A C 1
ATOM 1459 O O . THR A 1 187 ? 7.834 -7.385 -0.249 1.00 97.81 187 THR A O 1
ATOM 1462 N N . VAL A 1 188 ? 5.935 -7.497 0.941 1.00 98.19 188 VAL A N 1
ATOM 1463 C CA . VAL A 1 188 ? 5.141 -6.671 0.012 1.00 98.19 188 VAL A CA 1
ATOM 1464 C C . VAL A 1 188 ? 5.732 -5.264 -0.105 1.00 98.19 188 VAL A C 1
ATOM 1466 O O . VAL A 1 188 ? 5.946 -4.769 -1.214 1.00 98.19 188 VAL A O 1
ATOM 1469 N N . HIS A 1 189 ? 6.016 -4.605 1.017 1.00 97.25 189 HIS A N 1
ATOM 1470 C CA . HIS A 1 189 ? 6.512 -3.231 0.998 1.00 97.25 189 HIS A CA 1
ATOM 1471 C C . HIS A 1 189 ? 7.980 -3.118 0.566 1.00 97.25 189 HIS A C 1
ATOM 1473 O O . HIS A 1 189 ? 8.338 -2.130 -0.082 1.00 97.25 189 HIS A O 1
ATOM 1479 N N . GLU A 1 190 ? 8.803 -4.133 0.826 1.00 96.12 190 GLU A N 1
ATOM 1480 C CA . GLU A 1 190 ? 10.150 -4.265 0.266 1.00 96.12 190 GLU A CA 1
ATOM 1481 C C . GLU A 1 190 ? 10.107 -4.378 -1.261 1.00 96.12 190 GLU A C 1
ATOM 1483 O O . GLU A 1 190 ? 10.830 -3.654 -1.945 1.00 96.12 190 GLU A O 1
ATOM 1488 N N . MET A 1 191 ? 9.204 -5.199 -1.813 1.00 95.12 191 MET A N 1
ATOM 1489 C CA . MET A 1 191 ? 8.994 -5.291 -3.262 1.00 95.12 191 MET A CA 1
ATOM 1490 C C . MET A 1 191 ? 8.583 -3.945 -3.860 1.00 95.12 191 MET A C 1
ATOM 1492 O O . MET A 1 191 ? 9.132 -3.531 -4.880 1.00 95.12 191 MET A O 1
ATOM 1496 N N . VAL A 1 192 ? 7.635 -3.248 -3.228 1.00 95.50 192 VAL A N 1
ATOM 1497 C CA . VAL A 1 192 ? 7.190 -1.917 -3.667 1.00 95.50 192 VAL A CA 1
ATOM 1498 C C . VAL A 1 192 ? 8.347 -0.919 -3.648 1.00 95.50 192 VAL A C 1
ATOM 1500 O O . VAL A 1 192 ? 8.505 -0.129 -4.577 1.00 95.50 192 VAL A O 1
ATOM 1503 N N . ALA A 1 193 ? 9.181 -0.949 -2.608 1.00 94.25 193 ALA A N 1
ATOM 1504 C CA . ALA A 1 193 ? 10.351 -0.089 -2.510 1.00 94.25 193 ALA A CA 1
ATOM 1505 C C . ALA A 1 193 ? 11.398 -0.410 -3.589 1.00 94.25 193 ALA A C 1
ATOM 1507 O O . ALA A 1 193 ? 11.869 0.511 -4.256 1.00 94.25 193 ALA A O 1
ATOM 1508 N N . GLU A 1 194 ? 11.721 -1.688 -3.796 1.00 94.12 194 GLU A N 1
ATOM 1509 C CA . GLU A 1 194 ? 12.664 -2.148 -4.821 1.00 94.12 194 GLU A CA 1
ATOM 1510 C C . GLU A 1 194 ? 12.187 -1.763 -6.229 1.00 94.12 194 GLU A C 1
ATOM 1512 O O . GLU A 1 194 ? 12.931 -1.159 -7.002 1.00 94.12 194 GLU A O 1
ATOM 1517 N N . ALA A 1 195 ? 10.920 -2.033 -6.542 1.00 93.56 195 ALA A N 1
ATOM 1518 C CA . ALA A 1 195 ? 10.321 -1.695 -7.824 1.00 93.56 195 ALA A CA 1
ATOM 1519 C C . ALA A 1 195 ? 10.288 -0.179 -8.052 1.00 93.56 195 ALA A C 1
ATOM 1521 O O . ALA A 1 195 ? 10.648 0.291 -9.127 1.00 93.56 195 ALA A O 1
ATOM 1522 N N . ARG A 1 196 ? 9.936 0.612 -7.028 1.00 93.06 196 ARG A N 1
ATOM 1523 C CA . ARG A 1 196 ? 9.993 2.079 -7.093 1.00 93.06 196 ARG A CA 1
ATOM 1524 C C . ARG A 1 196 ? 11.396 2.569 -7.463 1.00 93.06 196 ARG A C 1
ATOM 1526 O O . ARG A 1 196 ? 11.514 3.522 -8.230 1.00 93.06 196 ARG A O 1
ATOM 1533 N N . LEU A 1 197 ? 12.455 1.968 -6.920 1.00 92.50 197 LEU A N 1
ATOM 1534 C CA . LEU A 1 197 ? 13.829 2.369 -7.247 1.00 92.50 197 LEU A CA 1
ATOM 1535 C C . LEU A 1 197 ? 14.176 2.120 -8.719 1.00 92.50 197 LEU A C 1
ATOM 1537 O O . LEU A 1 197 ? 14.961 2.879 -9.277 1.00 92.50 197 LEU A O 1
ATOM 1541 N N . ALA A 1 198 ? 13.540 1.147 -9.376 1.00 93.50 198 ALA A N 1
ATOM 1542 C CA . ALA A 1 198 ? 13.695 0.955 -10.815 1.00 93.50 198 ALA A CA 1
ATOM 1543 C C . ALA A 1 198 ? 13.130 2.133 -11.633 1.00 93.50 198 ALA A C 1
ATOM 1545 O O . ALA A 1 198 ? 13.735 2.536 -12.622 1.00 93.50 198 ALA A O 1
ATOM 1546 N N . TYR A 1 199 ? 12.015 2.728 -11.193 1.00 91.81 199 TYR A N 1
ATOM 1547 C CA . TYR A 1 199 ? 11.436 3.935 -11.806 1.00 91.81 199 TYR A CA 1
ATOM 1548 C C . TYR A 1 199 ? 12.205 5.215 -11.444 1.00 91.81 199 TYR A C 1
ATOM 1550 O O . TYR A 1 199 ? 12.163 6.201 -12.178 1.00 91.81 199 TYR A O 1
ATOM 1558 N N . HIS A 1 200 ? 12.922 5.220 -10.321 1.00 91.75 200 HIS A N 1
ATOM 1559 C CA . HIS A 1 200 ? 13.627 6.396 -9.810 1.00 91.75 200 HIS A CA 1
ATOM 1560 C C . HIS A 1 200 ? 15.096 6.086 -9.481 1.00 91.75 200 HIS A C 1
ATOM 1562 O O . HIS A 1 200 ? 15.473 6.149 -8.305 1.00 91.75 200 HIS A O 1
ATOM 1568 N N . PRO A 1 201 ? 15.931 5.779 -10.493 1.00 88.94 201 PRO A N 1
ATOM 1569 C CA . PRO A 1 201 ? 17.350 5.475 -10.290 1.00 88.94 201 PRO A CA 1
ATOM 1570 C C . PRO A 1 201 ? 18.152 6.686 -9.783 1.00 88.94 201 PRO A C 1
ATOM 1572 O O . PRO A 1 201 ? 19.246 6.535 -9.241 1.00 88.94 201 PRO A O 1
ATOM 1575 N N . ASP A 1 202 ? 17.617 7.904 -9.928 1.00 85.12 202 ASP A N 1
ATOM 1576 C CA . ASP A 1 202 ? 18.187 9.105 -9.325 1.00 85.12 202 ASP A CA 1
ATOM 1577 C C . ASP A 1 202 ? 17.838 9.198 -7.827 1.00 85.12 202 ASP A C 1
ATOM 1579 O O . ASP A 1 202 ? 16.779 9.691 -7.410 1.00 85.12 202 ASP A O 1
ATOM 1583 N N . HIS A 1 203 ? 18.780 8.755 -6.996 1.00 77.94 203 HIS A N 1
ATOM 1584 C CA . HIS A 1 203 ? 18.681 8.813 -5.537 1.00 77.94 203 HIS A CA 1
ATOM 1585 C C . HIS A 1 203 ? 18.732 10.238 -4.961 1.00 77.94 203 HIS A C 1
ATOM 1587 O O . HIS A 1 203 ? 18.516 10.411 -3.763 1.00 77.94 203 HIS A O 1
ATOM 1593 N N . GLN A 1 204 ? 18.970 11.277 -5.774 1.00 78.50 204 GLN A N 1
ATOM 1594 C CA . GLN A 1 204 ? 18.839 12.660 -5.305 1.00 78.50 204 GLN A CA 1
ATOM 1595 C C . GLN A 1 204 ? 17.371 13.062 -5.110 1.00 78.50 204 GLN A C 1
ATOM 1597 O O . GLN A 1 204 ? 17.105 14.062 -4.446 1.00 78.50 204 GLN A O 1
ATOM 1602 N N . HIS A 1 205 ? 16.420 12.311 -5.687 1.00 71.06 205 HIS A N 1
ATOM 1603 C CA . HIS A 1 205 ? 14.972 12.542 -5.577 1.00 71.06 205 HIS A CA 1
ATOM 1604 C C . HIS A 1 205 ? 14.521 13.955 -5.996 1.00 71.06 205 HIS A C 1
ATOM 1606 O O . HIS A 1 205 ? 13.510 14.466 -5.522 1.00 71.06 205 HIS A O 1
ATOM 1612 N N . ARG A 1 206 ? 15.270 14.591 -6.908 1.00 75.38 206 ARG A N 1
ATOM 1613 C CA . ARG A 1 206 ? 15.002 15.959 -7.391 1.00 75.38 206 ARG A CA 1
ATOM 1614 C C . ARG A 1 206 ? 14.133 16.016 -8.640 1.00 75.38 206 ARG A C 1
ATOM 1616 O O . ARG A 1 206 ? 13.635 17.086 -8.974 1.00 75.38 206 ARG A O 1
ATOM 1623 N N . ARG A 1 207 ? 13.987 14.893 -9.344 1.00 80.25 207 ARG A N 1
ATOM 1624 C CA . ARG A 1 207 ? 13.312 14.823 -10.641 1.00 80.25 207 ARG A CA 1
ATOM 1625 C C . ARG A 1 207 ? 12.165 13.811 -10.618 1.00 80.25 207 ARG A C 1
ATOM 1627 O O . ARG A 1 207 ? 12.344 12.717 -10.076 1.00 80.25 207 ARG A O 1
ATOM 1634 N N . PRO A 1 208 ? 11.003 14.142 -11.205 1.00 84.62 208 PRO A N 1
ATOM 1635 C CA . PRO A 1 208 ? 9.924 13.183 -11.415 1.00 84.62 208 PRO A CA 1
ATOM 1636 C C . PRO A 1 208 ? 10.336 12.106 -12.433 1.00 84.62 208 PRO A C 1
ATOM 1638 O O . PRO A 1 208 ? 11.317 12.268 -13.158 1.00 84.62 208 PRO A O 1
ATOM 1641 N N . TYR A 1 209 ? 9.595 10.994 -12.503 1.00 86.38 209 TYR A N 1
ATOM 1642 C CA . TYR A 1 209 ? 9.884 9.901 -13.447 1.00 86.38 209 TYR A CA 1
ATOM 1643 C C . TYR A 1 209 ? 9.935 10.370 -14.906 1.00 86.38 209 TYR A C 1
ATOM 1645 O O . TYR A 1 209 ? 10.856 10.006 -15.635 1.00 86.38 209 TYR A O 1
ATOM 1653 N N . ARG A 1 210 ? 9.003 11.243 -15.311 1.00 87.19 210 ARG A N 1
ATOM 1654 C CA . ARG A 1 210 ? 8.946 11.810 -16.670 1.00 87.19 210 ARG A CA 1
ATOM 1655 C C . ARG A 1 210 ? 10.264 12.430 -17.158 1.00 87.19 210 ARG A C 1
ATOM 1657 O O . ARG A 1 210 ? 10.531 12.368 -18.353 1.00 87.19 210 ARG A O 1
ATOM 1664 N N . ASP A 1 211 ? 11.107 12.921 -16.247 1.00 89.06 211 ASP A N 1
ATOM 1665 C CA . ASP A 1 211 ? 12.393 13.566 -16.556 1.00 89.06 211 ASP A CA 1
ATOM 1666 C C . ASP A 1 211 ? 13.594 12.596 -16.466 1.00 89.06 211 ASP A C 1
ATOM 1668 O O . ASP A 1 211 ? 14.749 13.010 -16.585 1.00 89.06 211 ASP A O 1
ATOM 1672 N N . GLN A 1 212 ? 13.347 11.306 -16.211 1.00 91.56 212 GLN A N 1
ATOM 1673 C CA . GLN A 1 212 ? 14.372 10.260 -16.071 1.00 91.56 212 GLN A CA 1
ATOM 1674 C C . GLN A 1 212 ? 13.988 8.926 -16.741 1.00 91.56 212 GLN A C 1
ATOM 1676 O O . GLN A 1 212 ? 14.602 7.901 -16.454 1.00 91.56 212 GLN A O 1
ATOM 1681 N N . ARG A 1 213 ? 12.999 8.920 -17.649 1.00 93.06 213 ARG A N 1
ATOM 1682 C CA . ARG A 1 213 ? 12.460 7.694 -18.275 1.00 93.06 213 ARG A CA 1
ATOM 1683 C C . ARG A 1 213 ? 13.533 6.853 -18.968 1.00 93.06 213 ARG A C 1
ATOM 1685 O O . ARG A 1 213 ? 13.608 5.654 -18.732 1.00 93.06 213 ARG A O 1
ATOM 1692 N N . GLU A 1 214 ? 14.389 7.487 -19.769 1.00 94.00 214 GLU A N 1
ATOM 1693 C CA . GLU A 1 214 ? 15.479 6.804 -20.484 1.00 94.00 214 GLU A CA 1
ATOM 1694 C C . GLU A 1 214 ? 16.493 6.169 -19.524 1.00 94.00 214 GLU A C 1
ATOM 1696 O O . GLU A 1 214 ? 16.955 5.054 -19.754 1.00 94.00 214 GLU A O 1
ATOM 1701 N N . ALA A 1 215 ? 16.801 6.851 -18.417 1.00 93.69 215 ALA A N 1
ATOM 1702 C CA . ALA A 1 215 ? 17.707 6.338 -17.394 1.00 93.69 215 ALA A CA 1
ATOM 1703 C C . ALA A 1 215 ? 17.078 5.202 -16.569 1.00 93.69 215 ALA A C 1
ATOM 1705 O O . ALA 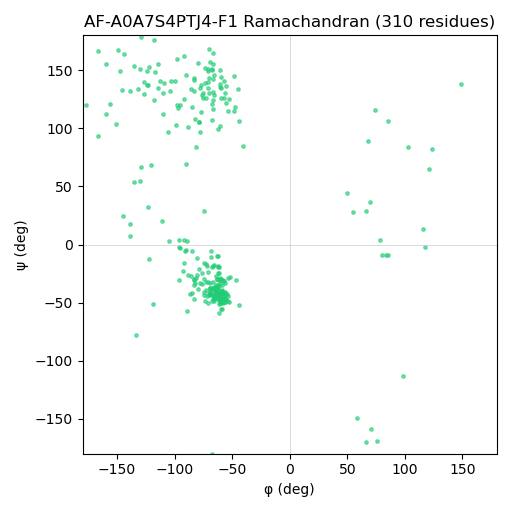A 1 215 ? 17.792 4.307 -16.128 1.00 93.69 215 ALA A O 1
ATOM 1706 N N . ALA A 1 216 ? 15.758 5.230 -16.363 1.00 95.25 216 ALA A N 1
ATOM 1707 C CA . ALA A 1 216 ? 15.006 4.223 -15.613 1.00 95.25 216 ALA A CA 1
ATOM 1708 C C . ALA A 1 216 ? 14.783 2.922 -16.403 1.00 95.25 216 ALA A C 1
ATOM 1710 O O . ALA A 1 216 ? 14.808 1.839 -15.821 1.00 95.25 216 ALA A O 1
ATOM 1711 N N . GLU A 1 217 ? 14.617 3.009 -17.727 1.00 96.00 217 GLU A N 1
ATOM 1712 C CA . GLU A 1 217 ? 14.326 1.880 -18.623 1.00 96.00 217 GLU A CA 1
ATOM 1713 C C . GLU A 1 217 ? 15.159 0.604 -18.357 1.00 96.00 217 GLU A C 1
ATOM 1715 O O . GLU A 1 217 ? 14.561 -0.462 -18.173 1.00 96.00 217 GLU A O 1
ATOM 1720 N N . PRO A 1 218 ? 16.509 0.637 -18.280 1.00 96.81 218 PRO A N 1
ATOM 1721 C CA . PRO A 1 218 ? 17.288 -0.574 -18.013 1.00 96.81 218 PRO A CA 1
ATOM 1722 C C . PRO A 1 218 ? 16.979 -1.205 -16.646 1.00 96.81 218 PRO A C 1
ATOM 1724 O O . PRO A 1 218 ? 16.957 -2.433 -16.538 1.00 96.81 218 PRO A O 1
ATOM 1727 N N . TYR A 1 219 ? 16.699 -0.400 -15.617 1.00 96.50 219 TYR A N 1
ATOM 1728 C CA . TYR A 1 219 ? 16.367 -0.889 -14.277 1.00 96.50 219 TYR A CA 1
ATOM 1729 C C . TYR A 1 219 ? 14.955 -1.470 -14.223 1.00 96.50 219 TYR A C 1
ATOM 1731 O O . TYR A 1 219 ? 14.758 -2.532 -13.634 1.00 96.50 219 TYR A O 1
ATOM 1739 N N . ILE A 1 220 ? 13.987 -0.825 -14.885 1.00 96.75 220 ILE A N 1
ATOM 1740 C CA . ILE A 1 220 ? 12.615 -1.333 -15.019 1.00 96.75 220 ILE A CA 1
ATOM 1741 C C . ILE A 1 220 ? 12.641 -2.704 -15.701 1.00 96.75 220 ILE A C 1
ATOM 1743 O O . ILE A 1 220 ? 12.085 -3.666 -15.173 1.00 96.75 220 ILE A O 1
ATOM 1747 N N . ARG A 1 221 ? 13.375 -2.836 -16.814 1.00 96.75 221 ARG A N 1
ATOM 1748 C CA . ARG A 1 221 ? 13.533 -4.115 -17.525 1.00 96.75 221 ARG A CA 1
ATOM 1749 C C . ARG A 1 221 ? 14.237 -5.178 -16.687 1.00 96.75 221 ARG A C 1
ATOM 1751 O O . ARG A 1 221 ? 13.878 -6.353 -16.765 1.00 96.75 221 ARG A O 1
ATOM 1758 N N . ALA A 1 222 ? 15.242 -4.797 -15.899 1.00 96.69 222 ALA A N 1
ATOM 1759 C CA . ALA A 1 222 ? 15.914 -5.720 -14.989 1.00 96.69 222 ALA A CA 1
ATOM 1760 C C . ALA A 1 222 ? 14.956 -6.220 -13.896 1.00 96.69 222 ALA A C 1
ATOM 1762 O O . ALA A 1 222 ? 14.891 -7.427 -13.650 1.00 96.69 222 ALA A O 1
ATOM 1763 N N . PHE A 1 223 ? 14.174 -5.322 -13.290 1.00 97.06 223 PHE A N 1
ATOM 1764 C CA . PHE A 1 223 ? 13.158 -5.670 -12.299 1.00 97.06 223 PHE A CA 1
ATOM 1765 C C . PHE A 1 223 ? 12.092 -6.604 -12.891 1.00 97.06 223 PHE A C 1
ATOM 1767 O O . PHE A 1 223 ? 11.843 -7.675 -12.337 1.00 97.06 223 PHE A O 1
ATOM 1774 N N . GLU A 1 224 ? 11.530 -6.247 -14.049 1.00 97.12 224 GLU A N 1
ATOM 1775 C CA . GLU A 1 224 ? 10.509 -7.023 -14.765 1.00 97.12 224 GLU A CA 1
ATOM 1776 C C . GLU A 1 224 ? 10.979 -8.452 -15.076 1.00 97.12 224 GLU A C 1
ATOM 1778 O O . GLU A 1 224 ? 10.235 -9.408 -14.876 1.00 97.12 224 GLU A O 1
ATOM 1783 N N . ARG A 1 225 ? 12.227 -8.620 -15.536 1.00 96.50 225 ARG A N 1
ATOM 1784 C CA . ARG A 1 225 ? 12.759 -9.931 -15.950 1.00 96.50 225 ARG A CA 1
ATOM 1785 C C . ARG A 1 225 ? 13.224 -10.812 -14.797 1.00 96.50 225 ARG A C 1
ATOM 1787 O O . ARG A 1 225 ? 13.275 -12.027 -14.964 1.00 96.50 225 ARG A O 1
ATOM 1794 N N . SER A 1 226 ? 13.618 -10.226 -13.667 1.00 95.06 226 SER A N 1
ATOM 1795 C CA . SER A 1 226 ? 14.277 -10.970 -12.584 1.00 95.06 226 SER A CA 1
ATOM 1796 C C . SER A 1 226 ? 13.504 -10.945 -11.269 1.00 95.06 226 SER A C 1
ATOM 1798 O O . SER A 1 226 ? 13.245 -11.992 -10.676 1.00 95.06 226 SER A O 1
ATOM 1800 N N . ARG A 1 227 ? 13.110 -9.759 -10.805 1.00 96.19 227 ARG A N 1
ATOM 1801 C CA . ARG A 1 227 ? 12.541 -9.551 -9.471 1.00 96.19 227 ARG A CA 1
ATOM 1802 C C . ARG A 1 227 ? 11.056 -9.858 -9.434 1.00 96.19 227 ARG A C 1
ATOM 1804 O O . ARG A 1 227 ? 10.625 -10.613 -8.564 1.00 96.19 227 ARG A O 1
ATOM 1811 N N . LEU A 1 228 ? 10.301 -9.359 -10.410 1.00 97.12 228 LEU A N 1
ATOM 1812 C CA . LEU A 1 228 ? 8.859 -9.576 -10.500 1.00 97.12 228 LEU A CA 1
ATOM 1813 C C . LEU A 1 228 ? 8.482 -11.079 -10.515 1.00 97.12 228 LEU A C 1
ATOM 1815 O O . LEU A 1 228 ? 7.677 -11.474 -9.667 1.00 97.12 228 LEU A O 1
ATOM 1819 N N . PRO A 1 229 ? 9.088 -11.952 -11.355 1.00 97.81 229 PRO A N 1
ATOM 1820 C CA . PRO A 1 229 ? 8.765 -13.381 -11.364 1.00 97.81 229 PRO A CA 1
ATOM 1821 C C . PRO A 1 229 ? 9.152 -14.079 -10.058 1.00 97.81 229 PRO A C 1
ATOM 1823 O O . PRO A 1 229 ? 8.424 -14.940 -9.569 1.00 97.81 229 PRO A O 1
ATOM 1826 N N . ARG A 1 230 ? 10.293 -13.699 -9.463 1.00 97.19 230 ARG A N 1
ATOM 1827 C CA . ARG A 1 230 ? 10.781 -14.295 -8.213 1.00 97.19 230 ARG A CA 1
ATOM 1828 C C . ARG A 1 230 ? 9.833 -14.012 -7.050 1.00 97.19 230 ARG A C 1
ATOM 1830 O O . ARG A 1 230 ? 9.554 -14.920 -6.267 1.00 97.19 230 ARG A O 1
ATOM 1837 N N . LEU A 1 231 ? 9.367 -12.770 -6.940 1.00 96.00 231 LEU A N 1
ATOM 1838 C CA . LEU A 1 231 ? 8.505 -12.320 -5.850 1.00 96.00 231 LEU A CA 1
ATOM 1839 C C . LEU A 1 231 ? 7.088 -12.872 -6.007 1.00 96.00 231 LEU A C 1
ATOM 1841 O O . LEU A 1 231 ? 6.580 -13.503 -5.084 1.00 96.00 231 LEU A O 1
ATOM 1845 N N . LEU A 1 232 ? 6.479 -12.758 -7.191 1.00 98.19 232 LEU A N 1
ATOM 1846 C CA . LEU A 1 232 ? 5.148 -13.329 -7.418 1.00 98.19 232 LEU A CA 1
ATOM 1847 C C . LEU A 1 232 ? 5.160 -14.861 -7.342 1.00 98.19 232 LEU A C 1
ATOM 1849 O O . LEU A 1 232 ? 4.277 -15.445 -6.725 1.00 98.19 232 LEU A O 1
ATOM 1853 N N . GLY A 1 233 ? 6.210 -15.521 -7.833 1.00 98.25 233 GLY A N 1
ATOM 1854 C CA . GLY A 1 233 ? 6.379 -16.960 -7.637 1.00 98.25 233 GLY A CA 1
ATOM 1855 C C . GLY A 1 233 ? 6.541 -17.357 -6.163 1.00 98.25 233 GLY A C 1
ATOM 1856 O O . GLY A 1 233 ? 6.159 -18.461 -5.781 1.00 98.25 233 GLY A O 1
ATOM 1857 N N . HIS A 1 234 ? 7.099 -16.490 -5.310 1.00 97.62 234 HIS A N 1
ATOM 1858 C CA . HIS A 1 234 ? 7.146 -16.733 -3.866 1.00 97.62 234 HIS A CA 1
ATOM 1859 C C . HIS A 1 234 ? 5.751 -16.687 -3.239 1.00 97.62 234 HIS A C 1
ATOM 1861 O O . HIS A 1 234 ? 5.393 -17.633 -2.539 1.00 97.62 234 HIS A O 1
ATOM 1867 N N . PHE A 1 235 ? 4.950 -15.659 -3.537 1.00 98.25 235 PHE A N 1
ATOM 1868 C CA . PHE A 1 235 ? 3.571 -15.574 -3.048 1.00 98.25 235 PHE A CA 1
ATOM 1869 C C . PHE A 1 235 ? 2.692 -16.713 -3.584 1.00 98.25 235 PHE A C 1
ATOM 1871 O O . PHE A 1 235 ? 1.896 -17.258 -2.828 1.00 98.25 235 PHE A O 1
ATOM 1878 N N . GLU A 1 236 ? 2.881 -17.144 -4.834 1.00 98.50 236 GLU A N 1
ATOM 1879 C CA . GLU A 1 236 ? 2.187 -18.313 -5.396 1.00 98.50 236 GLU A CA 1
ATOM 1880 C C . GLU A 1 236 ? 2.475 -19.576 -4.572 1.00 98.50 236 GLU A C 1
ATOM 1882 O O . GLU A 1 236 ? 1.552 -20.282 -4.172 1.00 98.50 236 GLU A O 1
ATOM 1887 N N . ARG A 1 237 ? 3.749 -19.833 -4.235 1.00 98.06 237 ARG A N 1
ATOM 1888 C CA . ARG A 1 237 ? 4.131 -20.975 -3.384 1.00 98.06 237 ARG A CA 1
ATOM 1889 C C . ARG A 1 237 ? 3.592 -20.858 -1.961 1.00 98.06 237 ARG A C 1
ATOM 1891 O O . ARG A 1 237 ? 3.208 -21.871 -1.383 1.00 98.06 237 ARG A O 1
ATOM 1898 N N . LEU A 1 238 ? 3.585 -19.652 -1.391 1.00 96.75 238 LEU A N 1
ATOM 1899 C CA . LEU A 1 238 ? 3.005 -19.423 -0.067 1.00 96.75 238 LEU A CA 1
ATOM 1900 C C . LEU A 1 238 ? 1.509 -19.733 -0.070 1.00 96.75 238 LEU A C 1
ATOM 1902 O O . LEU A 1 238 ? 1.045 -20.470 0.795 1.00 96.75 238 LEU A O 1
ATOM 1906 N N . LEU A 1 239 ? 0.774 -19.238 -1.065 1.00 97.12 239 LEU A N 1
ATOM 1907 C CA . LEU A 1 239 ? -0.657 -19.487 -1.179 1.00 97.12 239 LEU A CA 1
ATOM 1908 C C . LEU A 1 239 ? -0.953 -20.968 -1.457 1.00 97.12 239 LEU A C 1
ATOM 1910 O O . LEU A 1 239 ? -1.873 -21.519 -0.865 1.00 97.12 239 LEU A O 1
ATOM 1914 N N . ALA A 1 240 ? -0.132 -21.647 -2.264 1.00 97.19 240 ALA A N 1
ATOM 1915 C CA . ALA A 1 240 ? -0.231 -23.096 -2.465 1.00 97.19 240 ALA A CA 1
ATOM 1916 C C . ALA A 1 240 ? -0.085 -23.890 -1.156 1.00 97.19 240 ALA A C 1
ATOM 1918 O O . ALA A 1 240 ? -0.715 -24.932 -0.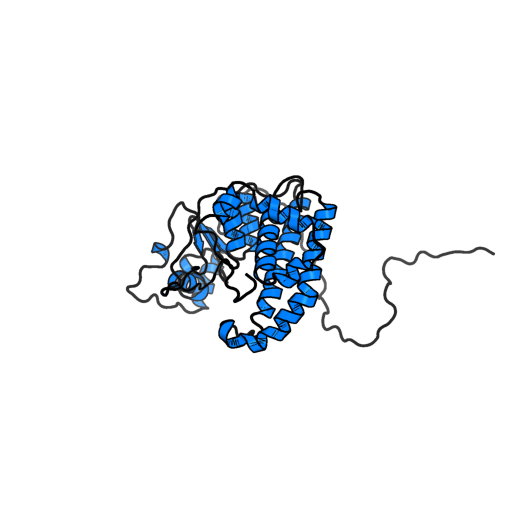994 1.00 97.19 240 ALA A O 1
ATOM 1919 N N . HIS A 1 241 ? 0.747 -23.406 -0.228 1.00 94.25 241 HIS A N 1
ATOM 1920 C CA . HIS A 1 241 ? 0.932 -24.025 1.082 1.00 94.25 241 HIS A CA 1
ATOM 1921 C C . HIS A 1 241 ? -0.191 -23.677 2.069 1.00 94.25 241 HIS A C 1
ATOM 1923 O O . HIS A 1 241 ? -0.595 -24.529 2.855 1.00 94.25 241 HIS A O 1
ATOM 1929 N N . ALA A 1 242 ? -0.675 -22.435 2.044 1.00 92.19 242 ALA A N 1
ATOM 1930 C CA . ALA A 1 242 ? -1.642 -21.925 3.010 1.00 92.19 242 ALA A CA 1
ATOM 1931 C C . ALA A 1 242 ? -3.107 -22.235 2.640 1.00 92.19 242 ALA A C 1
ATOM 1933 O O . ALA A 1 242 ? -3.948 -22.386 3.524 1.00 92.19 242 ALA A O 1
ATOM 1934 N N . GLY A 1 243 ? -3.415 -22.389 1.348 1.00 91.06 243 GLY A N 1
ATOM 1935 C CA . GLY A 1 243 ? -4.753 -22.687 0.841 1.00 91.06 243 GLY A CA 1
ATOM 1936 C C . GLY A 1 243 ? -5.484 -21.442 0.336 1.00 91.06 243 GLY A C 1
ATOM 1937 O O . GLY A 1 243 ? -5.136 -20.883 -0.702 1.00 91.06 243 GLY A O 1
ATOM 1938 N N . GLU A 1 244 ? -6.561 -21.043 1.015 1.00 92.69 244 GLU A N 1
ATOM 1939 C CA . GLU A 1 244 ? -7.426 -19.947 0.550 1.00 92.69 244 GLU A CA 1
ATOM 1940 C C . GLU A 1 244 ? -6.903 -18.550 0.919 1.00 92.69 244 GLU A C 1
ATOM 1942 O O . GLU A 1 244 ? -7.057 -17.612 0.127 1.00 92.69 244 GLU A O 1
ATOM 1947 N N . HIS A 1 245 ? -6.278 -18.439 2.092 1.00 95.50 245 HIS A N 1
ATOM 1948 C CA . HIS A 1 245 ? -5.723 -17.218 2.677 1.00 95.50 245 HIS A CA 1
ATOM 1949 C C . HIS A 1 245 ? -4.234 -17.403 2.945 1.00 95.50 245 HIS A C 1
ATOM 1951 O O . HIS A 1 245 ? -3.779 -18.526 3.151 1.00 95.50 245 HIS A O 1
ATOM 1957 N N . PHE A 1 246 ? -3.464 -16.317 2.944 1.00 97.12 246 PHE A N 1
ATOM 1958 C CA . PHE A 1 246 ? -2.011 -16.415 3.101 1.00 97.12 246 PHE A CA 1
ATOM 1959 C C . PHE A 1 246 ? -1.566 -16.846 4.501 1.00 97.12 246 PHE A C 1
ATOM 1961 O O . PHE A 1 246 ? -0.528 -17.497 4.641 1.00 97.12 246 PHE A O 1
ATOM 1968 N N . VAL A 1 247 ? -2.311 -16.451 5.536 1.00 96.44 247 VAL A N 1
ATOM 1969 C CA . VAL A 1 247 ? -1.988 -16.739 6.936 1.00 96.44 247 VAL A CA 1
ATOM 1970 C C . VAL A 1 247 ? -3.276 -16.939 7.731 1.00 96.44 247 VAL A C 1
ATOM 1972 O O . VAL A 1 247 ? -4.179 -16.112 7.658 1.00 96.44 247 VAL A O 1
ATOM 1975 N N . GLY A 1 248 ? -3.336 -18.005 8.532 1.00 91.94 248 GLY A N 1
ATOM 1976 C CA . GLY A 1 248 ? -4.517 -18.336 9.333 1.00 91.94 248 GLY A CA 1
ATOM 1977 C C . GLY A 1 248 ? -5.656 -18.948 8.509 1.00 91.94 248 GLY A C 1
ATOM 1978 O O . GLY A 1 248 ? -5.466 -19.354 7.364 1.00 91.94 248 GLY A O 1
ATOM 1979 N N . GLY A 1 249 ? -6.839 -19.056 9.123 1.00 92.50 249 GLY A N 1
ATOM 1980 C CA . GLY A 1 249 ? -8.039 -19.644 8.509 1.00 92.50 249 GLY A CA 1
ATOM 1981 C C . GLY A 1 249 ? -9.001 -18.630 7.885 1.00 92.50 249 GLY A C 1
ATOM 1982 O O . GLY A 1 249 ? -10.011 -19.031 7.311 1.00 92.50 249 GLY A O 1
ATOM 1983 N N . SER A 1 250 ? -8.708 -17.333 7.991 1.00 94.19 250 SER A N 1
ATOM 1984 C CA . SER A 1 250 ? -9.611 -16.244 7.620 1.00 94.19 250 SER A CA 1
ATOM 1985 C C . SER A 1 250 ? -8.900 -15.154 6.822 1.00 94.19 250 SER A C 1
ATOM 1987 O O . SER A 1 250 ? -7.708 -14.909 6.999 1.00 94.19 250 SER A O 1
ATOM 1989 N N . PHE A 1 251 ? -9.660 -14.438 5.992 1.00 97.88 251 PHE A N 1
ATOM 1990 C CA . PHE A 1 251 ? -9.165 -13.263 5.280 1.00 97.88 251 PHE A CA 1
ATOM 1991 C C . PHE A 1 251 ? -8.677 -12.195 6.268 1.00 97.88 251 PHE A C 1
ATOM 1993 O O . PHE A 1 251 ? -9.424 -11.771 7.151 1.00 97.88 251 PHE A O 1
ATOM 2000 N N . SER A 1 252 ? -7.436 -11.753 6.101 1.00 98.44 252 SER A N 1
ATOM 2001 C CA . SER A 1 252 ? -6.738 -10.860 7.022 1.00 98.44 252 SER A CA 1
ATOM 2002 C C . SER A 1 252 ? -6.132 -9.660 6.298 1.00 98.44 252 SER A C 1
ATOM 2004 O O . SER A 1 252 ? -6.178 -9.530 5.071 1.00 98.44 252 SER A O 1
ATOM 2006 N N . TYR A 1 253 ? -5.505 -8.769 7.060 1.00 98.56 253 TYR A N 1
ATOM 2007 C CA . TYR A 1 253 ? -4.785 -7.636 6.493 1.00 98.56 253 TYR A CA 1
ATOM 2008 C C . TYR A 1 253 ? -3.650 -8.056 5.547 1.00 98.56 253 TYR A C 1
ATOM 2010 O O . TYR A 1 253 ? -3.401 -7.347 4.576 1.00 98.56 253 TYR A O 1
ATOM 2018 N N . ALA A 1 254 ? -3.011 -9.213 5.768 1.00 98.44 254 ALA A N 1
ATOM 2019 C CA . ALA A 1 254 ? -1.976 -9.729 4.874 1.00 98.44 254 ALA A CA 1
ATOM 2020 C C . ALA A 1 254 ? -2.534 -9.988 3.468 1.00 98.44 254 ALA A C 1
ATOM 2022 O O . ALA A 1 254 ? -1.928 -9.579 2.477 1.00 98.44 254 ALA A O 1
ATOM 2023 N N . ASP A 1 255 ? -3.729 -10.574 3.378 1.00 98.75 255 ASP A N 1
ATOM 2024 C CA . ASP A 1 255 ? -4.420 -10.799 2.110 1.00 98.75 255 ASP A CA 1
ATOM 2025 C C . ASP A 1 255 ? -4.738 -9.466 1.408 1.00 98.75 255 ASP A C 1
ATOM 2027 O O . ASP A 1 255 ? -4.501 -9.319 0.207 1.00 98.75 255 ASP A O 1
ATOM 2031 N N . VAL A 1 256 ? -5.187 -8.449 2.155 1.00 98.75 256 VAL A N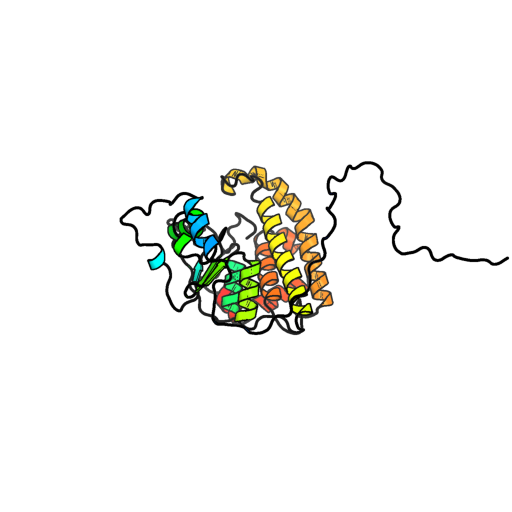 1
ATOM 2032 C CA . VAL A 1 256 ? -5.408 -7.093 1.613 1.00 98.75 256 VAL A CA 1
ATOM 2033 C C . VAL A 1 256 ? -4.124 -6.510 1.010 1.00 98.75 256 VAL A C 1
ATOM 2035 O O . VAL A 1 256 ? -4.162 -5.920 -0.072 1.00 98.75 256 VAL A O 1
ATOM 2038 N N . GLN A 1 257 ? -2.976 -6.697 1.668 1.00 98.69 257 GLN A N 1
ATOM 2039 C CA . GLN A 1 257 ? -1.699 -6.170 1.178 1.00 98.69 257 GLN A CA 1
ATOM 2040 C C . GLN A 1 257 ? -1.213 -6.896 -0.084 1.00 98.69 257 GLN A C 1
ATOM 2042 O O . GLN A 1 257 ? -0.767 -6.238 -1.027 1.00 98.69 257 GLN A O 1
ATOM 2047 N N . VAL A 1 258 ? -1.340 -8.228 -0.158 1.00 98.69 258 VAL A N 1
ATOM 2048 C CA . VAL A 1 258 ? -1.004 -8.967 -1.392 1.00 98.69 258 VAL A CA 1
ATOM 2049 C C . VAL A 1 258 ? -1.951 -8.583 -2.521 1.00 98.69 258 VAL A C 1
ATOM 2051 O O . VAL A 1 258 ? -1.517 -8.409 -3.655 1.00 98.69 258 VAL A O 1
ATOM 2054 N N . PHE A 1 259 ? -3.237 -8.392 -2.230 1.00 98.75 259 PHE A N 1
ATOM 2055 C CA . PHE A 1 259 ? -4.203 -7.931 -3.220 1.00 98.75 259 PHE A CA 1
ATOM 2056 C C . PHE A 1 259 ? -3.800 -6.584 -3.838 1.00 98.75 259 PHE A C 1
ATOM 2058 O O . PHE A 1 259 ? -3.778 -6.453 -5.063 1.00 98.75 259 PHE A O 1
ATOM 2065 N N . ALA A 1 260 ? -3.411 -5.609 -3.012 1.00 98.25 260 ALA A N 1
ATOM 2066 C CA . ALA A 1 260 ? -2.895 -4.324 -3.480 1.00 98.25 260 ALA A CA 1
ATOM 2067 C C . ALA A 1 260 ? -1.635 -4.485 -4.352 1.00 98.25 260 ALA A C 1
ATOM 2069 O O . ALA A 1 260 ? -1.551 -3.893 -5.432 1.00 98.25 260 ALA A O 1
ATOM 2070 N N . LEU A 1 261 ? -0.695 -5.338 -3.926 1.00 98.31 261 LEU A N 1
ATOM 2071 C CA . LEU A 1 261 ? 0.529 -5.637 -4.671 1.00 98.31 261 LEU A CA 1
ATOM 2072 C C . LEU A 1 261 ? 0.240 -6.240 -6.054 1.00 98.31 261 LEU A C 1
ATOM 2074 O O . LEU A 1 261 ? 0.850 -5.846 -7.048 1.00 98.31 261 LEU A O 1
ATOM 2078 N N . LEU A 1 262 ? -0.684 -7.198 -6.132 1.00 98.38 262 LEU A N 1
ATOM 2079 C CA . LEU A 1 262 ? -1.047 -7.842 -7.394 1.00 98.38 262 LEU A CA 1
ATOM 2080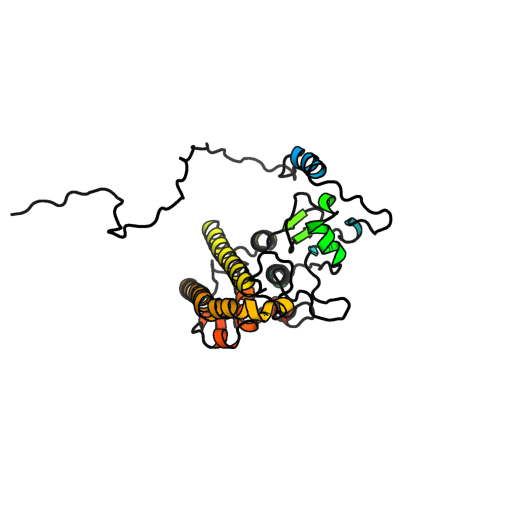 C C . LEU A 1 262 ? -1.688 -6.853 -8.365 1.00 98.38 262 LEU A C 1
ATOM 2082 O O . LEU A 1 262 ? -1.371 -6.894 -9.551 1.00 98.38 262 LEU A O 1
ATOM 2086 N N . ARG A 1 263 ? -2.520 -5.930 -7.867 1.00 97.75 263 ARG A N 1
ATOM 2087 C CA . ARG A 1 263 ? -3.120 -4.873 -8.691 1.00 97.75 263 ARG A CA 1
ATOM 2088 C C . ARG A 1 263 ? -2.069 -3.946 -9.301 1.00 97.75 263 ARG A C 1
ATOM 2090 O O . ARG A 1 263 ? -2.140 -3.663 -10.496 1.00 97.75 263 ARG A O 1
ATOM 2097 N N . VAL A 1 264 ? -1.082 -3.493 -8.519 1.00 96.19 264 VAL A N 1
ATOM 2098 C CA . VAL A 1 264 ? -0.002 -2.654 -9.070 1.00 96.19 264 VAL A CA 1
ATOM 2099 C C . VAL A 1 264 ? 0.891 -3.458 -10.019 1.00 96.19 264 VAL A C 1
ATOM 2101 O O . VAL A 1 264 ? 1.248 -2.960 -11.081 1.00 96.19 264 VAL A O 1
ATOM 2104 N N . ALA A 1 265 ? 1.186 -4.725 -9.717 1.00 97.12 265 ALA A N 1
ATOM 2105 C CA . ALA A 1 265 ? 1.966 -5.586 -10.604 1.00 97.12 265 ALA A CA 1
ATOM 2106 C C . ALA A 1 265 ? 1.282 -5.806 -11.964 1.00 97.12 265 ALA A C 1
ATOM 2108 O O . ALA A 1 265 ? 1.927 -5.655 -13.002 1.00 97.12 265 ALA A O 1
ATOM 2109 N N . GLU A 1 266 ? -0.016 -6.115 -11.962 1.00 96.94 266 GLU A N 1
ATOM 2110 C CA . GLU A 1 266 ? -0.818 -6.284 -13.176 1.00 96.94 266 GLU A CA 1
ATOM 2111 C C . GLU A 1 266 ? -0.909 -4.982 -13.978 1.00 96.94 266 GLU A C 1
ATOM 2113 O O . GLU A 1 266 ? -0.747 -4.992 -15.197 1.00 96.94 266 GLU A O 1
ATOM 2118 N N . SER A 1 267 ? -1.108 -3.851 -13.299 1.00 95.31 267 SER A N 1
ATOM 2119 C CA . SER A 1 267 ? -1.216 -2.547 -13.951 1.00 95.31 267 SER A CA 1
ATOM 2120 C C . SER A 1 267 ? 0.103 -2.073 -14.567 1.00 95.31 267 SER A C 1
ATOM 2122 O O . SER A 1 267 ? 0.093 -1.545 -15.677 1.00 95.31 267 SER A O 1
ATOM 2124 N N . GLN A 1 268 ? 1.221 -2.229 -13.855 1.00 93.88 268 GLN A N 1
ATOM 2125 C CA . GLN A 1 268 ? 2.513 -1.659 -14.250 1.00 93.88 268 GLN A CA 1
ATOM 2126 C C . GLN A 1 268 ? 3.316 -2.582 -15.174 1.00 93.88 268 GLN A C 1
ATOM 2128 O O . GLN A 1 268 ? 4.110 -2.109 -15.982 1.00 93.88 268 GLN A O 1
ATOM 2133 N N . PHE A 1 269 ? 3.089 -3.896 -15.102 1.00 95.81 269 PHE A N 1
ATOM 2134 C CA . PHE A 1 269 ? 3.777 -4.885 -15.932 1.00 95.81 269 PHE A CA 1
ATOM 2135 C C . PHE A 1 269 ? 2.793 -5.853 -16.609 1.00 95.81 269 PHE A C 1
ATOM 2137 O O . PHE A 1 269 ? 2.963 -7.063 -16.487 1.00 95.81 269 PHE A O 1
ATOM 2144 N N . PRO A 1 270 ? 1.779 -5.386 -17.363 1.00 96.12 270 PRO A N 1
ATOM 2145 C CA . PRO A 1 270 ? 0.669 -6.233 -17.811 1.00 96.12 270 PRO A CA 1
ATOM 2146 C C . PRO A 1 270 ? 1.114 -7.430 -18.660 1.00 96.12 270 PRO A C 1
ATOM 2148 O O . PRO A 1 270 ? 0.600 -8.535 -18.495 1.00 96.12 270 PRO A O 1
ATOM 2151 N N . ARG A 1 271 ? 2.108 -7.248 -19.544 1.00 97.25 271 ARG A N 1
ATOM 2152 C CA . ARG A 1 271 ? 2.626 -8.331 -20.399 1.00 97.25 271 ARG A CA 1
ATOM 2153 C C . ARG A 1 271 ? 3.417 -9.367 -19.603 1.00 97.25 271 ARG A C 1
ATOM 2155 O O . ARG A 1 271 ? 3.141 -10.556 -19.735 1.00 97.25 271 ARG A O 1
ATOM 2162 N N . ALA A 1 272 ? 4.371 -8.933 -18.777 1.00 97.06 272 ALA A N 1
ATOM 2163 C CA . ALA A 1 272 ? 5.131 -9.850 -17.930 1.00 97.06 272 ALA A CA 1
ATOM 2164 C C . ALA A 1 272 ? 4.228 -10.533 -16.903 1.00 97.06 272 ALA A C 1
ATOM 2166 O O . ALA A 1 272 ? 4.292 -11.748 -16.768 1.00 97.06 272 ALA A O 1
ATOM 2167 N N . TYR A 1 273 ? 3.331 -9.786 -16.254 1.00 97.62 273 TYR A N 1
ATOM 2168 C CA . TYR A 1 273 ? 2.342 -10.323 -15.327 1.00 97.62 273 TYR A CA 1
ATOM 2169 C C . TYR A 1 273 ? 1.491 -11.406 -15.990 1.00 97.62 273 TYR A C 1
ATOM 2171 O O . TYR A 1 273 ? 1.341 -12.481 -15.419 1.00 97.62 273 TYR A O 1
ATOM 2179 N N . ALA A 1 274 ? 0.978 -11.182 -17.205 1.00 97.88 274 ALA A N 1
ATOM 2180 C CA . ALA A 1 274 ? 0.204 -12.178 -17.953 1.00 97.88 274 ALA A CA 1
ATOM 2181 C C . ALA A 1 274 ? 1.010 -13.438 -18.324 1.00 97.88 274 ALA A C 1
ATOM 2183 O O . ALA A 1 274 ? 0.433 -14.519 -18.399 1.00 97.88 274 ALA A O 1
ATOM 2184 N N . ALA A 1 275 ? 2.327 -13.321 -18.516 1.00 97.88 275 ALA A N 1
ATOM 2185 C CA . ALA A 1 275 ? 3.202 -14.440 -18.866 1.00 97.88 275 ALA A CA 1
ATOM 2186 C C . ALA A 1 275 ? 3.611 -15.324 -17.670 1.00 97.88 275 ALA A C 1
ATOM 2188 O O . ALA A 1 275 ? 4.171 -16.399 -17.878 1.00 97.88 275 ALA A O 1
ATOM 2189 N N . LEU A 1 276 ? 3.363 -14.889 -16.429 1.00 97.94 276 LEU A N 1
ATOM 2190 C CA . LEU A 1 276 ? 3.692 -15.665 -15.232 1.00 97.94 276 LEU A CA 1
ATOM 2191 C C . LEU A 1 276 ? 2.693 -16.802 -14.983 1.00 97.94 276 LEU A C 1
ATOM 2193 O O . LEU A 1 276 ? 1.472 -16.600 -15.035 1.00 97.94 276 LEU A O 1
ATOM 2197 N N . ASP A 1 277 ? 3.232 -17.967 -14.617 1.00 97.94 277 ASP A N 1
ATOM 2198 C CA . ASP A 1 277 ? 2.479 -19.119 -14.117 1.00 97.94 277 ASP A CA 1
ATOM 2199 C C . ASP A 1 277 ? 2.171 -18.941 -12.622 1.00 97.94 277 ASP A C 1
ATOM 2201 O O . ASP A 1 277 ? 2.931 -19.351 -11.746 1.00 97.94 277 ASP A O 1
ATOM 2205 N N . ILE A 1 278 ? 1.090 -18.207 -12.351 1.00 98.31 278 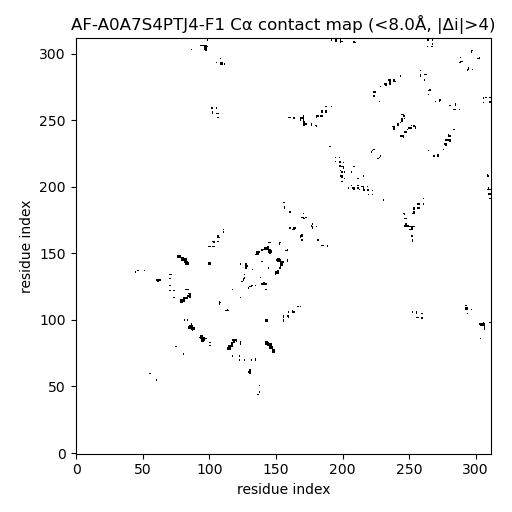ILE A N 1
ATOM 2206 C CA . ILE A 1 278 ? 0.618 -17.851 -11.003 1.00 98.31 278 ILE A CA 1
ATOM 2207 C C . ILE A 1 278 ? -0.909 -18.045 -10.856 1.00 98.31 278 ILE A C 1
ATOM 2209 O O . ILE A 1 278 ? -1.646 -17.093 -10.563 1.00 98.31 278 ILE A O 1
ATOM 2213 N N . PRO A 1 279 ? -1.445 -19.243 -11.166 1.00 98.31 279 PRO A N 1
ATOM 2214 C CA . PRO A 1 279 ? -2.887 -19.480 -11.211 1.00 98.31 279 PRO A CA 1
ATOM 2215 C C . PRO A 1 279 ? -3.584 -19.243 -9.865 1.00 98.31 279 PRO A C 1
ATOM 2217 O O . PRO A 1 279 ? -4.706 -18.723 -9.857 1.00 98.31 279 PRO A O 1
ATOM 2220 N N . LEU A 1 280 ? -2.946 -19.567 -8.734 1.00 98.62 280 LEU A N 1
ATOM 2221 C CA . LEU A 1 280 ? -3.539 -19.356 -7.414 1.00 98.62 280 LEU A CA 1
ATOM 2222 C C . LEU A 1 280 ? -3.630 -17.869 -7.087 1.00 98.62 280 LEU A C 1
ATOM 2224 O O . LEU A 1 280 ? -4.679 -17.423 -6.621 1.00 98.62 280 LEU A O 1
ATOM 2228 N N . LEU A 1 281 ? -2.595 -17.083 -7.396 1.00 98.62 281 LEU A N 1
ATOM 2229 C CA . LEU A 1 281 ? -2.631 -15.631 -7.215 1.00 98.62 281 LEU A CA 1
ATOM 2230 C C . LEU A 1 281 ? -3.670 -14.958 -8.112 1.00 98.62 281 LEU A C 1
ATOM 2232 O O . LEU A 1 281 ? -4.349 -14.041 -7.654 1.00 98.62 281 LEU A O 1
ATOM 2236 N N . ARG A 1 282 ? -3.858 -15.413 -9.358 1.00 98.38 282 ARG A N 1
ATOM 2237 C CA . ARG A 1 282 ? -4.937 -14.894 -10.222 1.00 98.38 282 ARG A CA 1
ATOM 2238 C C . ARG A 1 282 ? -6.314 -15.216 -9.652 1.00 98.38 282 ARG A C 1
ATOM 2240 O O . ARG A 1 282 ? -7.199 -14.361 -9.636 1.00 98.38 282 ARG A O 1
ATOM 2247 N N . ALA A 1 283 ? -6.509 -16.444 -9.171 1.00 98.31 283 ALA A N 1
ATOM 2248 C CA . ALA A 1 283 ? -7.756 -16.836 -8.527 1.00 98.31 283 ALA A CA 1
ATOM 2249 C C . ALA A 1 283 ? -8.003 -16.013 -7.253 1.00 98.31 283 ALA A C 1
ATOM 2251 O O . ALA A 1 283 ? -9.112 -15.522 -7.050 1.00 98.31 283 ALA A O 1
ATOM 2252 N N . PHE A 1 284 ? -6.969 -15.806 -6.437 1.00 98.69 284 PHE A N 1
ATOM 2253 C CA . PHE A 1 284 ? -7.006 -14.953 -5.254 1.00 98.69 284 PHE A CA 1
ATOM 2254 C C . PHE A 1 284 ? -7.362 -13.503 -5.600 1.00 98.69 284 PHE A C 1
ATOM 2256 O O . PHE A 1 284 ? -8.304 -12.967 -5.024 1.00 98.69 284 PHE A O 1
ATOM 2263 N N . LEU A 1 285 ? -6.686 -12.894 -6.580 1.00 98.62 285 LEU A N 1
ATOM 2264 C CA . LEU A 1 285 ? -6.966 -11.534 -7.048 1.00 98.62 285 LEU A CA 1
ATOM 2265 C C . LEU A 1 285 ? -8.444 -11.381 -7.432 1.00 98.62 285 LEU A C 1
ATOM 2267 O O . LEU A 1 285 ? -9.122 -10.475 -6.951 1.00 98.62 285 LEU A O 1
ATOM 2271 N N . ASN A 1 286 ? -8.966 -12.323 -8.222 1.00 98.31 286 ASN A N 1
ATOM 2272 C CA . ASN A 1 286 ? -10.361 -12.329 -8.657 1.00 98.31 286 ASN A CA 1
ATOM 2273 C C . ASN A 1 286 ? -11.355 -12.512 -7.502 1.00 98.31 286 ASN A C 1
ATOM 2275 O O . ASN A 1 286 ? -12.386 -11.839 -7.473 1.00 98.31 286 ASN A O 1
ATOM 2279 N N . ARG A 1 287 ? -11.082 -13.419 -6.555 1.00 98.25 287 ARG A N 1
ATOM 2280 C CA . ARG A 1 287 ? -11.949 -13.621 -5.381 1.00 98.25 287 ARG A CA 1
ATOM 2281 C C . ARG A 1 287 ? -11.952 -12.388 -4.481 1.00 98.25 287 ARG A C 1
ATOM 2283 O O . ARG A 1 287 ? -13.024 -11.937 -4.085 1.00 98.25 287 ARG A O 1
ATOM 2290 N N . THR A 1 288 ? -10.784 -11.810 -4.210 1.00 98.62 288 THR A N 1
ATOM 2291 C CA . THR A 1 288 ? -10.653 -10.622 -3.358 1.00 98.62 288 THR A CA 1
ATOM 2292 C C . THR A 1 288 ? -11.309 -9.395 -3.995 1.00 98.62 288 THR A C 1
ATOM 2294 O O . THR A 1 288 ? -12.041 -8.684 -3.312 1.00 98.62 288 THR A O 1
ATOM 2297 N N . ALA A 1 289 ? -11.175 -9.204 -5.313 1.00 98.50 289 ALA A N 1
ATOM 2298 C CA . ALA A 1 289 ? -11.856 -8.129 -6.044 1.00 98.50 289 ALA A CA 1
ATOM 2299 C C . ALA A 1 289 ? -13.393 -8.226 -5.993 1.00 98.50 289 ALA A C 1
ATOM 2301 O O . ALA A 1 289 ? -14.074 -7.216 -6.145 1.00 98.50 289 ALA A O 1
ATOM 2302 N N . ARG A 1 290 ? -13.949 -9.427 -5.778 1.00 98.56 290 ARG A N 1
ATOM 2303 C CA . ARG A 1 290 ? -15.399 -9.676 -5.677 1.00 98.56 290 ARG A CA 1
ATOM 2304 C C . ARG A 1 290 ? -15.950 -9.557 -4.259 1.00 98.56 290 ARG A C 1
ATOM 2306 O O . ARG A 1 290 ? -17.163 -9.668 -4.080 1.00 98.56 290 ARG A O 1
ATOM 2313 N N . ARG A 1 291 ? -15.102 -9.347 -3.248 1.00 98.38 291 ARG A N 1
ATOM 2314 C CA . ARG A 1 291 ? -15.582 -9.093 -1.883 1.00 98.38 291 ARG A CA 1
ATOM 2315 C C . ARG A 1 291 ? -16.456 -7.834 -1.899 1.00 98.38 291 ARG A C 1
ATOM 2317 O O . ARG A 1 291 ? -16.033 -6.852 -2.502 1.00 98.38 291 ARG A O 1
ATOM 2324 N N . PRO A 1 292 ? -17.637 -7.810 -1.252 1.00 98.62 292 PRO A N 1
ATOM 2325 C CA . PRO A 1 292 ? -18.618 -6.743 -1.469 1.00 98.62 292 PRO A CA 1
ATOM 2326 C C . PRO A 1 292 ? -18.079 -5.322 -1.264 1.00 98.62 292 PRO A C 1
ATOM 2328 O O . PRO A 1 292 ? -18.358 -4.437 -2.068 1.00 98.62 292 PRO A O 1
ATOM 2331 N N . ARG A 1 293 ? -17.277 -5.106 -0.213 1.00 98.50 293 ARG A N 1
ATOM 2332 C CA . ARG A 1 293 ? -16.706 -3.790 0.106 1.00 98.50 293 ARG A CA 1
ATOM 2333 C C . ARG A 1 293 ? -15.566 -3.403 -0.830 1.00 98.50 293 ARG A C 1
ATOM 2335 O O . ARG A 1 293 ? -15.566 -2.286 -1.335 1.00 98.50 293 ARG A O 1
ATOM 2342 N N . ILE A 1 294 ? -14.661 -4.334 -1.138 1.00 98.62 294 ILE A N 1
ATOM 2343 C CA . ILE A 1 294 ? -13.617 -4.114 -2.148 1.00 98.62 294 ILE A CA 1
ATOM 2344 C C . ILE A 1 294 ? -14.238 -3.819 -3.514 1.00 98.62 294 ILE A C 1
ATOM 2346 O O . ILE A 1 294 ? -13.874 -2.831 -4.137 1.00 98.62 294 ILE A O 1
ATOM 2350 N N . ALA A 1 295 ? -15.205 -4.617 -3.966 1.00 98.62 295 ALA A N 1
ATOM 2351 C CA . ALA A 1 295 ? -15.883 -4.412 -5.242 1.00 98.62 295 ALA A CA 1
ATOM 2352 C C . ALA A 1 295 ? -16.546 -3.027 -5.319 1.00 98.62 295 ALA A C 1
ATOM 2354 O O . ALA A 1 295 ? -16.394 -2.327 -6.318 1.00 98.62 295 ALA A O 1
ATOM 2355 N N . ALA A 1 296 ? -17.234 -2.610 -4.249 1.00 98.44 296 ALA A N 1
ATOM 2356 C CA . ALA A 1 296 ? -17.836 -1.282 -4.160 1.00 98.44 296 ALA A CA 1
ATOM 2357 C C . ALA A 1 296 ? -16.783 -0.164 -4.204 1.00 98.44 296 ALA A C 1
ATOM 2359 O O . ALA A 1 296 ? -16.975 0.825 -4.908 1.00 98.44 296 ALA A O 1
ATOM 2360 N N . TYR A 1 297 ? -15.661 -0.332 -3.499 1.00 98.38 297 TYR A N 1
ATOM 2361 C CA . TYR A 1 297 ? -14.554 0.619 -3.534 1.00 98.38 297 TYR A CA 1
ATOM 2362 C C . TYR A 1 297 ? -13.959 0.747 -4.940 1.00 98.38 297 TYR A C 1
ATOM 2364 O O . TYR A 1 297 ? -13.867 1.860 -5.456 1.00 98.38 297 TYR A O 1
ATOM 2372 N N . LEU A 1 298 ? -13.621 -0.378 -5.579 1.00 97.62 298 LEU A N 1
ATOM 2373 C CA . LEU A 1 298 ? -13.035 -0.425 -6.923 1.00 97.62 298 LEU A CA 1
ATOM 2374 C C . LEU A 1 298 ? -13.936 0.190 -8.001 1.00 97.62 298 LEU A C 1
ATOM 2376 O O . LEU A 1 298 ? -13.427 0.680 -9.004 1.00 97.62 298 LEU A O 1
ATOM 2380 N N . ALA A 1 299 ? -15.255 0.154 -7.808 1.00 97.19 299 ALA A N 1
ATOM 2381 C CA . ALA A 1 299 ? -16.228 0.761 -8.713 1.00 97.19 299 ALA A CA 1
ATOM 2382 C C . ALA A 1 299 ? -16.471 2.261 -8.451 1.00 97.19 299 ALA A C 1
ATOM 2384 O O . ALA A 1 299 ? -17.219 2.890 -9.195 1.00 97.19 299 ALA A O 1
ATOM 2385 N N . SER A 1 300 ? -15.893 2.826 -7.388 1.00 95.69 300 SER A N 1
ATOM 2386 C CA . SER A 1 300 ? -16.098 4.220 -6.988 1.00 95.69 300 SER A CA 1
ATOM 2387 C C . SER A 1 300 ? -14.977 5.141 -7.469 1.00 95.69 300 SER A C 1
ATOM 2389 O O . SER A 1 300 ? -13.838 4.710 -7.641 1.00 95.69 300 SER A O 1
ATOM 2391 N N . ASP A 1 301 ? -15.261 6.444 -7.524 1.00 89.81 301 ASP A N 1
ATOM 2392 C CA . ASP A 1 301 ? -14.266 7.486 -7.826 1.00 89.81 301 ASP A CA 1
ATOM 2393 C C . ASP A 1 301 ? -13.137 7.583 -6.777 1.00 89.81 301 ASP A C 1
ATOM 2395 O O . ASP A 1 301 ? -12.136 8.271 -6.990 1.00 89.81 301 ASP A O 1
ATOM 2399 N N . ARG A 1 302 ? -13.274 6.895 -5.629 1.00 90.50 302 ARG A N 1
ATOM 2400 C CA . ARG A 1 302 ? -12.214 6.801 -4.615 1.00 90.50 302 ARG A CA 1
ATOM 2401 C C . ARG A 1 302 ? -11.128 5.791 -4.984 1.00 90.50 302 ARG A C 1
ATOM 2403 O O . ARG A 1 302 ? -10.029 5.881 -4.430 1.00 90.50 302 ARG A O 1
ATOM 2410 N N . SER A 1 303 ? -11.402 4.831 -5.876 1.00 92.69 303 SER A N 1
ATOM 2411 C CA . SER A 1 303 ? -10.363 3.924 -6.368 1.00 92.69 303 SER A CA 1
ATOM 2412 C C . SER A 1 303 ? -9.538 4.630 -7.427 1.00 92.69 303 SER A C 1
ATOM 2414 O O . SER A 1 303 ? -9.976 4.879 -8.549 1.00 92.69 303 SER A O 1
ATOM 2416 N N . ARG A 1 304 ? -8.324 5.005 -7.033 1.00 88.69 304 ARG A N 1
ATOM 2417 C CA . ARG A 1 304 ? -7.436 5.806 -7.868 1.00 88.69 304 ARG A CA 1
ATOM 2418 C C . ARG A 1 304 ? -6.688 4.892 -8.843 1.00 88.69 304 ARG A C 1
ATOM 2420 O O . ARG A 1 304 ? -6.277 3.796 -8.456 1.00 88.69 304 ARG A O 1
ATOM 2427 N N . PRO A 1 305 ? -6.468 5.323 -10.095 1.00 88.94 305 PRO A N 1
ATOM 2428 C CA . PRO A 1 305 ? -5.625 4.579 -11.020 1.00 88.94 305 PRO A CA 1
ATOM 2429 C C . PRO A 1 305 ? -4.163 4.581 -10.552 1.00 88.94 305 PRO A C 1
ATOM 2431 O O . PRO A 1 305 ? -3.702 5.507 -9.877 1.00 88.94 305 PRO A O 1
ATOM 2434 N N . PHE A 1 306 ? -3.401 3.569 -10.965 1.00 89.56 306 PHE A N 1
ATOM 2435 C CA . PHE A 1 306 ? -1.942 3.625 -10.889 1.00 89.56 306 PHE A CA 1
ATOM 2436 C C . PHE A 1 306 ? -1.422 4.517 -12.018 1.00 89.56 306 PHE A C 1
ATOM 2438 O O . PHE A 1 306 ? -1.794 4.335 -13.176 1.00 89.56 306 PHE A O 1
ATOM 2445 N N . ALA A 1 307 ? -0.578 5.493 -11.684 1.00 83.31 307 ALA A N 1
ATOM 2446 C CA . ALA A 1 307 ? -0.218 6.570 -12.607 1.00 83.31 307 ALA A CA 1
ATOM 2447 C C . ALA A 1 307 ? 0.709 6.138 -13.760 1.00 83.31 307 ALA A C 1
ATOM 2449 O O . ALA A 1 307 ? 0.818 6.863 -14.741 1.00 83.31 307 ALA A O 1
ATOM 2450 N N . GLY A 1 308 ? 1.397 4.994 -13.655 1.00 84.00 308 GLY A N 1
ATOM 2451 C CA . GLY A 1 308 ? 2.415 4.595 -14.642 1.00 84.00 308 GLY A CA 1
ATOM 2452 C C . GLY A 1 308 ? 3.799 5.206 -14.400 1.00 84.00 308 GLY A C 1
ATOM 2453 O O . GLY A 1 308 ? 4.771 4.813 -15.040 1.00 84.00 308 GLY A O 1
ATOM 2454 N N . ASP A 1 309 ? 3.892 6.156 -13.467 1.00 83.69 309 ASP A N 1
ATOM 2455 C CA . ASP A 1 309 ? 5.106 6.931 -13.199 1.00 83.69 309 ASP A CA 1
ATOM 2456 C C . ASP A 1 309 ? 5.964 6.359 -12.057 1.00 83.69 309 ASP A C 1
ATOM 2458 O O . ASP A 1 309 ? 7.020 6.900 -11.729 1.00 83.69 309 ASP A O 1
ATOM 2462 N N . SER A 1 310 ? 5.500 5.291 -11.409 1.00 87.31 310 SER A N 1
ATOM 2463 C CA . SER A 1 310 ? 6.179 4.589 -10.320 1.00 87.31 310 SER A CA 1
ATOM 2464 C C . SER A 1 310 ? 5.502 3.240 -10.064 1.00 87.31 310 SER A C 1
ATOM 2466 O O . SER A 1 310 ? 4.371 3.013 -10.493 1.00 87.31 310 SER A O 1
ATOM 2468 N N . PHE A 1 311 ? 6.151 2.360 -9.302 1.00 88.56 311 PHE A N 1
ATOM 2469 C CA . PHE A 1 311 ? 5.532 1.131 -8.806 1.00 88.56 311 PHE A CA 1
ATOM 2470 C C . PHE A 1 311 ? 4.862 1.368 -7.447 1.00 88.56 311 PHE A C 1
ATOM 2472 O O . PHE A 1 311 ? 5.366 0.938 -6.410 1.00 88.56 311 PHE A O 1
ATOM 2479 N N . MET A 1 312 ? 3.767 2.130 -7.435 1.00 80.56 312 MET A N 1
ATOM 2480 C CA . MET A 1 312 ? 2.915 2.357 -6.259 1.00 80.56 312 MET A CA 1
ATOM 2481 C C . MET A 1 312 ? 1.613 3.038 -6.644 1.00 80.56 312 MET A C 1
ATOM 2483 O O . MET A 1 312 ? 1.622 3.915 -7.532 1.00 80.56 312 MET A O 1
#

Secondary structure (DSSP, 8-state):
---------S---------------PPPPPP--------PPS---SS-HHHHHHHHHHS------TTSPPGGGTS-TTSEEEE---SB-TTSSBSS-SGGGHHHHHHHHHHT--EEE---HHHHHHHHHTS-GGG-SS---SS-EEEETTEEEESHHHHHHHHHHHHT-PPSSHHHHHHHHHHHHHHHHHHHHHHHHHH---TT--S-GGGSHHHHHHHHHHIIIIIHHHHHHHHHHHHHHH-SSSSSSS--HHHHHHHHHHHHHHHHSHHHHHHS--HHHHHHHHHHHTSHHHHHHHTSTTSPPP-SSS--

Nearest PDB structures (foldseek):
  3frc-assembly1_B  TM=8.533E-01  e=5.690E-10  Plasmodium falciparum
  2fno-assembly1_A  TM=8.199E-01  e=1.541E-08  Agrobacterium fabrum s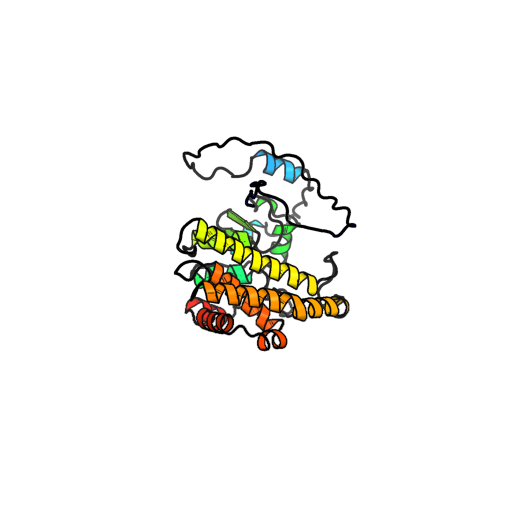tr. C58
  4q5n-assembly1_B  TM=8.445E-01  e=4.617E-07  Blomia tropicalis
  8agq-assembly1_A  TM=7.001E-01  e=8.068E-07  Populus trichocarpa
  6ezy-assembly1_A  TM=7.013E-01  e=3.890E-06  Arabidopsis thaliana

Solvent-accessible surface area (backbone atoms only — not comparable to full-atom values): 18700 Å² total; per-residue (Å²): 134,92,86,78,91,76,90,72,79,94,85,85,84,82,84,86,82,93,87,75,91,74,90,74,80,78,80,84,86,76,90,76,84,89,78,88,88,78,83,90,73,80,91,65,72,94,56,64,75,69,58,67,62,54,50,58,67,71,58,69,72,56,74,79,68,90,86,63,85,55,72,70,78,78,63,63,79,89,41,41,33,40,42,37,74,31,39,56,40,101,84,71,44,80,62,44,24,31,26,70,44,41,55,48,49,52,51,32,43,62,63,69,48,79,66,44,74,45,70,50,56,65,55,47,50,28,50,44,75,59,69,30,62,92,69,39,83,60,95,52,83,52,76,33,31,44,38,42,78,70,47,66,44,45,47,58,69,57,40,43,53,51,47,15,65,73,63,71,26,59,33,47,71,55,70,68,26,43,51,52,31,49,53,51,41,50,53,52,52,51,48,37,52,56,47,29,42,18,37,45,69,61,84,81,72,84,68,60,32,89,82,36,50,81,75,11,47,66,42,41,52,49,38,58,75,51,50,50,56,55,54,54,51,48,54,32,53,45,27,71,73,46,57,93,28,68,40,42,91,40,85,21,46,45,47,54,44,51,46,48,51,50,53,50,45,43,70,72,35,48,69,63,50,68,71,53,93,42,68,65,49,54,53,46,45,55,54,54,52,62,36,72,46,43,35,53,42,68,72,33,92,81,47,52,56,69,69,78,61,46,52,59

Mean predicted aligned error: 11.43 Å

Radius of gyration: 23.5 Å; Cα contacts (8 Å, |Δi|>4): 351; chains: 1; bounding box: 58×90×55 Å